Protein AF-A4JPL2-F1 (afdb_monomer)

Sequence (201 aa):
MQGRSGMLHLIIDSAEIFPFIKLKTFLVTDYAGFFIAGAACFLIRAHGLSRSRVVLLCASWALSLYHEFQLLPSFSEHFRLDLSPVVIGIVMTSFFVVLLGLALRRTPILHGSRWAWFGAVSYPLYLIHQNVGYMLFNLTDATANSDVLFWSVIAAAIAFALMVHVAVEKPLARPLRSGIVLGLDALHNWALTAQRSRMRQ

Mean predicted aligned error: 13.04 Å

Structure (mmCIF, N/CA/C/O backbone):
data_AF-A4JPL2-F1
#
_entry.id   AF-A4JPL2-F1
#
loop_
_atom_site.group_PDB
_atom_site.id
_atom_site.type_symbol
_atom_site.label_atom_id
_atom_site.label_alt_id
_atom_site.label_comp_id
_atom_site.label_asym_id
_atom_site.label_entity_id
_atom_site.label_seq_id
_atom_site.pdbx_PDB_ins_code
_atom_site.Cartn_x
_atom_site.Cartn_y
_atom_site.Cartn_z
_atom_site.occupancy
_atom_site.B_iso_or_equiv
_atom_site.auth_seq_id
_atom_site.auth_comp_id
_atom_site.auth_asym_id
_atom_site.auth_atom_id
_atom_site.pdbx_PDB_model_num
ATOM 1 N N . MET A 1 1 ? 52.139 -13.531 18.059 1.00 49.34 1 MET A N 1
ATOM 2 C CA . MET A 1 1 ? 50.774 -13.793 18.575 1.00 49.34 1 MET A CA 1
ATOM 3 C C . MET A 1 1 ? 49.719 -12.842 17.971 1.00 49.34 1 MET A C 1
ATOM 5 O O . MET A 1 1 ? 48.749 -12.517 18.635 1.00 49.34 1 MET A O 1
ATOM 9 N N . GLN A 1 2 ? 49.849 -12.448 16.692 1.00 48.59 2 GLN A N 1
ATOM 10 C CA . GLN A 1 2 ? 48.966 -11.461 16.034 1.00 48.59 2 GLN A CA 1
ATOM 11 C C . GLN A 1 2 ? 47.776 -12.097 15.271 1.00 48.59 2 GLN A C 1
ATOM 13 O O . GLN A 1 2 ? 46.822 -11.409 14.933 1.00 48.59 2 GLN A O 1
ATOM 18 N N . GLY A 1 3 ? 47.811 -13.410 14.994 1.00 50.19 3 GLY A N 1
ATOM 19 C CA . GLY A 1 3 ? 46.825 -14.086 14.128 1.00 50.19 3 GLY A CA 1
ATOM 20 C C . GLY A 1 3 ? 45.555 -14.608 14.818 1.00 50.19 3 GLY A C 1
ATOM 21 O O . GLY A 1 3 ? 44.537 -14.784 14.159 1.00 50.19 3 GLY A O 1
ATOM 22 N N . ARG A 1 4 ? 45.566 -14.826 16.144 1.00 51.56 4 ARG A N 1
ATOM 23 C CA . ARG A 1 4 ? 44.382 -15.318 16.890 1.00 51.56 4 ARG A CA 1
ATOM 24 C C . ARG A 1 4 ? 43.346 -14.226 17.171 1.00 51.56 4 ARG A C 1
ATOM 26 O O . ARG A 1 4 ? 42.171 -14.549 17.279 1.00 51.56 4 ARG A O 1
ATOM 33 N N . SER A 1 5 ? 43.763 -12.959 17.242 1.00 54.78 5 SER A N 1
ATOM 34 C CA . SER A 1 5 ? 42.848 -11.831 17.477 1.00 54.78 5 SER A CA 1
ATOM 35 C C . SER A 1 5 ? 41.964 -11.568 16.253 1.00 54.78 5 SER A C 1
ATOM 37 O O . SER A 1 5 ? 40.755 -11.438 16.394 1.00 54.78 5 SER A O 1
ATOM 39 N N . GLY A 1 6 ? 42.531 -11.593 15.039 1.00 55.88 6 GLY A N 1
ATOM 40 C CA . GLY A 1 6 ? 41.772 -11.356 13.801 1.00 55.88 6 GLY A CA 1
ATOM 41 C C . GLY A 1 6 ? 40.717 -12.428 13.498 1.00 55.88 6 GLY A C 1
ATOM 42 O O . GLY A 1 6 ? 39.638 -12.108 13.014 1.00 55.88 6 GLY A O 1
ATOM 43 N N . MET A 1 7 ? 40.989 -13.690 13.847 1.00 54.41 7 MET A N 1
ATOM 44 C CA . MET A 1 7 ? 40.045 -14.795 13.639 1.00 54.41 7 MET A CA 1
ATOM 45 C C . MET A 1 7 ? 38.882 -14.773 14.644 1.00 54.41 7 MET A C 1
ATOM 47 O O . MET A 1 7 ? 37.764 -15.130 14.292 1.00 54.41 7 MET A O 1
ATOM 51 N N . LEU A 1 8 ? 39.122 -14.313 15.879 1.00 56.34 8 LEU A N 1
ATOM 52 C CA . LEU A 1 8 ? 38.065 -14.120 16.876 1.00 56.34 8 LEU A CA 1
ATOM 53 C C . LEU A 1 8 ? 37.160 -12.933 16.520 1.00 56.34 8 LEU A C 1
ATOM 55 O O . LEU A 1 8 ? 35.950 -13.064 16.651 1.00 56.34 8 LEU A O 1
ATOM 59 N N . HIS A 1 9 ? 37.711 -11.832 15.994 1.00 55.94 9 HIS A N 1
ATOM 60 C CA . HIS A 1 9 ? 36.907 -10.720 15.471 1.00 55.94 9 HIS A CA 1
ATOM 61 C C . HIS A 1 9 ? 36.024 -11.148 14.288 1.00 55.94 9 HIS A C 1
ATOM 63 O O . HIS A 1 9 ? 34.832 -10.884 14.313 1.00 55.94 9 HIS A O 1
ATOM 69 N N . LEU A 1 10 ? 36.553 -11.917 13.328 1.00 56.53 10 LEU A N 1
ATOM 70 C CA . LEU A 1 10 ? 35.772 -12.458 12.203 1.00 56.53 10 LEU A CA 1
ATOM 71 C C . LEU A 1 10 ? 34.622 -13.383 12.640 1.00 56.53 10 LEU A C 1
ATOM 73 O O . LEU A 1 10 ? 33.540 -13.346 12.057 1.00 56.53 10 LEU A O 1
ATOM 77 N N . ILE A 1 11 ? 34.843 -14.213 13.666 1.00 57.34 11 ILE A N 1
ATOM 78 C CA . ILE A 1 11 ? 33.814 -15.122 14.192 1.00 57.34 11 ILE A CA 1
ATOM 79 C C . ILE A 1 11 ? 32.751 -14.345 14.979 1.00 57.34 11 ILE A C 1
ATOM 81 O O . ILE A 1 11 ? 31.564 -14.608 14.794 1.00 57.34 11 ILE A O 1
ATOM 85 N N . ILE A 1 12 ? 33.150 -13.373 15.805 1.00 57.88 12 ILE A N 1
ATOM 86 C CA . ILE A 1 12 ? 32.222 -12.519 16.565 1.00 57.88 12 ILE A CA 1
ATOM 87 C C . ILE A 1 12 ? 31.390 -11.653 15.610 1.00 57.88 12 ILE A C 1
ATOM 89 O O . ILE A 1 12 ? 30.168 -11.645 15.726 1.00 57.88 12 ILE A O 1
ATOM 93 N N . ASP A 1 13 ? 32.018 -11.036 14.605 1.00 56.56 13 ASP A N 1
ATOM 94 C CA . ASP A 1 13 ? 31.322 -10.264 13.574 1.00 56.56 13 ASP A CA 1
ATOM 95 C C . ASP A 1 13 ? 30.327 -11.153 12.823 1.00 56.56 13 ASP A C 1
ATOM 97 O O . ASP A 1 13 ? 29.161 -10.799 12.685 1.00 56.56 13 ASP A O 1
ATOM 101 N N . SER A 1 14 ? 30.728 -12.363 12.414 1.00 55.12 14 SER A N 1
ATOM 102 C CA . SER A 1 14 ? 29.804 -13.288 11.750 1.00 55.12 14 SER A CA 1
ATOM 103 C C . SER A 1 14 ? 28.611 -13.664 12.643 1.00 55.12 14 SER A C 1
ATOM 105 O O . SER A 1 14 ? 27.473 -13.645 12.175 1.00 55.12 14 SER A O 1
ATOM 107 N N . ALA A 1 15 ? 28.836 -13.924 13.936 1.00 56.00 15 ALA A N 1
ATOM 108 C CA . ALA A 1 15 ? 27.806 -14.331 14.891 1.00 56.00 15 ALA A CA 1
ATOM 109 C C . ALA A 1 15 ? 26.831 -13.204 15.277 1.00 56.00 15 ALA A C 1
ATOM 111 O O . ALA A 1 15 ? 25.682 -13.507 15.585 1.00 56.00 15 ALA A O 1
ATOM 112 N N . GLU A 1 16 ? 27.252 -11.938 15.225 1.00 55.91 16 GLU A N 1
ATOM 113 C CA . GLU A 1 16 ? 26.414 -10.741 15.433 1.00 55.91 16 GLU A CA 1
ATOM 114 C C . GLU A 1 16 ? 25.638 -10.352 14.157 1.00 55.91 16 GLU A C 1
ATOM 116 O O . GLU A 1 16 ? 24.484 -9.914 14.207 1.00 55.91 16 GLU A O 1
ATOM 121 N N . ILE A 1 17 ? 26.232 -10.588 12.984 1.00 59.09 17 ILE A N 1
ATOM 122 C CA . ILE A 1 17 ? 25.631 -10.307 11.675 1.00 59.09 17 ILE A CA 1
ATOM 123 C C . ILE A 1 17 ? 24.448 -11.254 11.387 1.00 59.09 17 ILE A C 1
ATOM 125 O O . ILE A 1 17 ? 23.412 -10.813 10.882 1.00 59.09 17 ILE A O 1
ATOM 129 N N . PHE A 1 18 ? 24.531 -12.539 11.757 1.00 59.41 18 PHE A N 1
ATOM 130 C CA . PHE A 1 18 ? 23.439 -13.508 11.555 1.00 59.41 18 PHE A CA 1
ATOM 131 C C . PHE A 1 18 ? 22.099 -13.148 12.238 1.00 59.41 18 PHE A C 1
ATOM 133 O O . PHE A 1 18 ? 21.064 -13.210 11.560 1.00 59.41 18 PHE A O 1
ATOM 140 N N . PRO A 1 19 ? 22.041 -12.799 13.540 1.00 62.34 19 PRO A N 1
ATOM 141 C CA . PRO A 1 19 ? 20.800 -12.411 14.202 1.00 62.34 19 PRO A CA 1
ATOM 142 C C . PRO A 1 19 ? 20.291 -11.061 13.699 1.00 62.34 19 PRO A C 1
ATOM 144 O O . PRO A 1 19 ? 19.082 -10.918 13.533 1.00 62.34 19 PRO A O 1
ATOM 147 N N . PHE A 1 20 ? 21.175 -10.108 13.379 1.00 60.66 20 PHE A N 1
ATOM 148 C CA . PHE A 1 20 ? 20.771 -8.820 12.817 1.00 60.66 20 PHE A CA 1
ATOM 149 C C . PHE A 1 20 ? 20.116 -8.977 11.439 1.00 60.66 20 PHE A C 1
ATOM 151 O O . PHE A 1 20 ? 19.043 -8.428 11.210 1.00 60.66 20 PHE A O 1
ATOM 158 N N . ILE A 1 21 ? 20.691 -9.792 10.548 1.00 61.81 21 ILE A N 1
ATOM 159 C CA . ILE A 1 21 ? 20.105 -10.094 9.232 1.00 61.81 21 ILE A CA 1
ATOM 160 C C . ILE A 1 21 ? 18.759 -10.802 9.389 1.00 61.81 21 ILE A C 1
ATOM 162 O O . ILE A 1 21 ? 17.780 -10.395 8.766 1.00 61.81 21 ILE A O 1
ATOM 166 N N . LYS A 1 22 ? 18.667 -11.813 10.265 1.00 61.72 22 LYS A N 1
ATOM 167 C CA . LYS A 1 22 ? 17.394 -12.497 10.534 1.00 61.72 22 LYS A CA 1
ATOM 168 C C . LYS A 1 22 ? 16.340 -11.546 11.089 1.00 61.72 22 LYS A C 1
ATOM 170 O O . LYS A 1 22 ? 15.188 -11.640 10.680 1.00 61.72 22 LYS A O 1
ATOM 175 N N . LEU A 1 23 ? 16.717 -10.626 11.975 1.00 62.56 23 LEU A N 1
ATOM 176 C CA . LEU A 1 23 ? 15.799 -9.642 12.539 1.00 62.56 23 LEU A CA 1
ATOM 177 C C . LEU A 1 23 ? 15.364 -8.616 11.490 1.00 62.56 23 LEU A C 1
ATOM 179 O O . LEU A 1 23 ? 14.185 -8.293 11.425 1.00 62.56 23 LEU A O 1
ATOM 183 N N . LYS A 1 24 ? 16.280 -8.165 10.628 1.00 61.84 24 LYS A N 1
ATOM 184 C CA . LYS A 1 24 ? 16.012 -7.260 9.503 1.00 61.84 24 LYS A CA 1
ATOM 185 C C . LYS A 1 24 ? 15.001 -7.862 8.521 1.00 61.84 24 LYS A C 1
ATOM 187 O O . LYS A 1 24 ? 14.030 -7.207 8.146 1.00 61.84 24 LYS A O 1
ATOM 192 N N . THR A 1 25 ? 15.191 -9.135 8.168 1.00 62.28 25 THR A N 1
ATOM 193 C CA . THR A 1 25 ? 14.264 -9.904 7.327 1.00 62.28 25 THR A CA 1
ATOM 194 C C . THR A 1 25 ? 12.936 -10.163 8.038 1.00 62.28 25 THR A C 1
ATOM 196 O O . THR A 1 25 ? 11.883 -10.036 7.423 1.00 62.28 25 THR A O 1
ATOM 199 N N . PHE A 1 26 ? 12.960 -10.480 9.335 1.00 64.69 26 PHE A N 1
ATOM 200 C CA . PHE A 1 26 ? 11.757 -10.771 10.117 1.00 64.69 26 PHE A CA 1
ATOM 201 C C . PHE A 1 26 ? 10.888 -9.529 10.366 1.00 64.69 26 PHE A C 1
ATOM 203 O O . PHE A 1 26 ? 9.669 -9.599 10.238 1.00 64.69 26 PHE A O 1
ATOM 210 N N . LEU A 1 27 ? 11.500 -8.381 10.674 1.00 65.00 27 LEU A N 1
ATOM 211 C CA . LEU A 1 27 ? 10.813 -7.090 10.814 1.00 65.00 27 LEU A CA 1
ATOM 212 C C . LEU A 1 27 ? 10.541 -6.411 9.466 1.00 65.00 27 LEU A C 1
ATOM 214 O O . LEU A 1 27 ? 9.923 -5.348 9.451 1.00 65.00 27 LEU A O 1
ATOM 218 N N . VAL A 1 28 ? 10.999 -6.997 8.352 1.00 64.25 28 VAL A N 1
ATOM 219 C CA . VAL A 1 28 ? 10.798 -6.471 6.993 1.00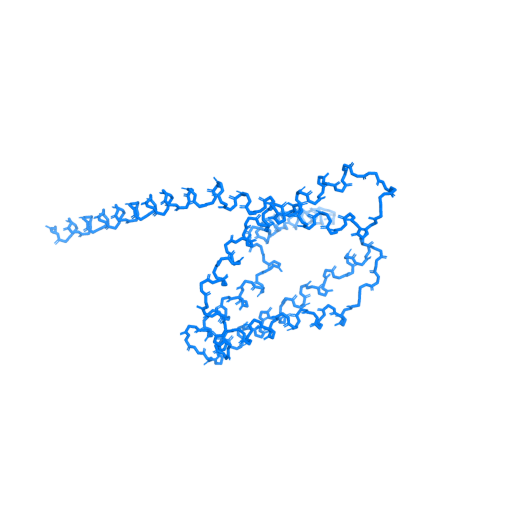 64.25 28 VAL A CA 1
ATOM 220 C C . VAL A 1 28 ? 11.236 -4.997 6.918 1.00 64.25 28 VAL A C 1
ATOM 222 O O . VAL A 1 28 ? 10.584 -4.144 6.313 1.00 64.25 28 VAL A O 1
ATOM 225 N N . THR A 1 29 ? 12.343 -4.659 7.590 1.00 73.19 29 THR A N 1
ATOM 226 C CA . THR A 1 29 ? 12.711 -3.252 7.832 1.00 73.19 29 THR A CA 1
ATOM 227 C C . THR A 1 29 ? 13.052 -2.504 6.551 1.00 73.19 29 THR A C 1
ATOM 229 O O . THR A 1 29 ? 12.880 -1.292 6.499 1.00 73.19 29 THR A O 1
ATOM 232 N N . ASP A 1 30 ? 13.482 -3.221 5.509 1.00 69.19 30 ASP A N 1
ATOM 233 C CA . ASP A 1 30 ? 13.758 -2.646 4.187 1.00 69.19 30 ASP A CA 1
ATOM 234 C C . ASP A 1 30 ? 12.513 -2.007 3.548 1.00 69.19 30 ASP A C 1
ATOM 236 O O . ASP A 1 30 ? 12.638 -1.089 2.745 1.00 69.19 30 ASP A O 1
ATOM 240 N N . TYR A 1 31 ? 11.310 -2.413 3.972 1.00 78.44 31 TYR A N 1
ATOM 241 C CA . TYR A 1 31 ? 10.038 -1.858 3.498 1.00 78.44 31 TYR A CA 1
ATOM 242 C C . TYR A 1 31 ? 9.264 -1.108 4.593 1.00 78.44 31 TYR A C 1
ATOM 244 O O . TYR A 1 31 ? 8.134 -0.662 4.370 1.00 78.44 31 TYR A O 1
ATOM 252 N N . ALA A 1 32 ? 9.861 -0.922 5.776 1.00 85.31 32 ALA A N 1
ATOM 253 C CA . ALA A 1 32 ? 9.209 -0.252 6.900 1.00 85.31 32 ALA A CA 1
ATOM 254 C C . ALA A 1 32 ? 8.824 1.197 6.570 1.00 85.31 32 ALA A C 1
ATOM 256 O O . ALA A 1 32 ? 7.791 1.676 7.039 1.00 85.31 32 ALA A O 1
ATOM 257 N N . GLY A 1 33 ? 9.603 1.879 5.722 1.00 87.19 33 GLY A N 1
ATOM 258 C CA . GLY A 1 33 ? 9.287 3.225 5.242 1.00 87.19 33 GLY A CA 1
ATOM 259 C C . GLY A 1 33 ? 7.909 3.301 4.576 1.00 87.19 33 GLY A C 1
ATOM 260 O O . GLY A 1 33 ? 7.094 4.147 4.938 1.00 87.19 33 GLY A O 1
ATOM 261 N N . PHE A 1 34 ? 7.581 2.354 3.696 1.00 89.81 34 PHE A N 1
ATOM 262 C CA . PHE A 1 34 ? 6.270 2.302 3.044 1.00 89.81 34 PHE A CA 1
ATOM 263 C C . PHE A 1 34 ? 5.133 1.992 4.029 1.00 89.81 34 PHE A C 1
ATOM 265 O O . PHE A 1 34 ? 4.052 2.578 3.936 1.00 89.81 34 PHE A O 1
ATOM 272 N N . PHE A 1 35 ? 5.375 1.127 5.019 1.00 89.44 35 PHE A N 1
ATOM 273 C CA . PHE A 1 35 ? 4.390 0.827 6.061 1.00 89.44 35 PHE A CA 1
ATOM 274 C C . PHE A 1 35 ? 4.086 2.054 6.934 1.00 89.44 35 PHE A C 1
ATOM 276 O O . PHE A 1 35 ? 2.922 2.394 7.165 1.00 89.44 35 PHE A O 1
ATOM 283 N N . ILE A 1 36 ? 5.131 2.762 7.372 1.00 92.31 36 ILE A N 1
ATOM 284 C CA . ILE A 1 36 ? 5.012 3.998 8.153 1.00 92.31 36 ILE A CA 1
ATOM 285 C C . ILE A 1 36 ? 4.287 5.072 7.338 1.00 92.31 36 ILE A C 1
ATOM 287 O O . ILE A 1 36 ? 3.412 5.747 7.879 1.00 92.31 36 ILE A O 1
ATOM 291 N N . ALA A 1 37 ? 4.590 5.201 6.044 1.00 94.12 37 ALA A N 1
ATOM 292 C CA . ALA A 1 37 ? 3.901 6.124 5.149 1.00 94.12 37 ALA A CA 1
ATOM 293 C C . ALA A 1 37 ? 2.394 5.830 5.082 1.00 94.12 37 ALA A C 1
ATOM 295 O O . ALA A 1 37 ? 1.572 6.735 5.245 1.00 94.12 37 ALA A O 1
ATOM 296 N N . GLY A 1 38 ? 2.019 4.555 4.928 1.00 91.56 38 GLY A N 1
ATOM 297 C CA . GLY A 1 38 ? 0.624 4.113 4.949 1.00 91.56 38 GLY A CA 1
ATOM 298 C C . GLY A 1 38 ? -0.082 4.438 6.269 1.00 91.56 38 GLY A C 1
ATOM 299 O O . GLY A 1 38 ? -1.173 5.017 6.266 1.00 91.56 38 GLY A O 1
ATOM 300 N N . ALA A 1 39 ? 0.559 4.145 7.404 1.00 92.88 39 ALA A N 1
ATOM 301 C CA . ALA A 1 39 ? 0.035 4.470 8.730 1.00 92.88 39 ALA A CA 1
ATOM 302 C C . ALA A 1 39 ? -0.105 5.989 8.944 1.00 92.88 39 ALA A C 1
ATOM 304 O O . ALA A 1 39 ? -1.126 6.458 9.454 1.00 92.88 39 ALA A O 1
ATOM 305 N N . ALA A 1 40 ? 0.877 6.779 8.503 1.00 94.44 40 ALA A N 1
ATOM 306 C CA . ALA A 1 40 ? 0.838 8.237 8.564 1.00 94.44 40 ALA A CA 1
ATOM 307 C C . ALA A 1 40 ? -0.321 8.797 7.726 1.00 94.44 40 ALA A C 1
ATOM 309 O O . ALA A 1 40 ? -1.096 9.614 8.226 1.00 94.44 40 ALA A O 1
ATOM 310 N N . CYS A 1 41 ? -0.507 8.311 6.496 1.00 93.06 41 CYS A N 1
ATOM 311 C CA . CYS A 1 41 ? -1.639 8.672 5.643 1.00 93.06 41 CYS A CA 1
ATOM 312 C C . CYS A 1 41 ? -2.987 8.282 6.268 1.00 93.06 41 CYS A C 1
ATOM 314 O O . CYS A 1 41 ? -3.929 9.077 6.236 1.00 93.06 41 CYS A O 1
ATOM 316 N N . PHE A 1 42 ? -3.092 7.111 6.904 1.00 90.94 42 PHE A N 1
ATOM 317 C CA . PHE A 1 42 ? -4.291 6.726 7.652 1.00 90.94 42 PHE A CA 1
ATOM 318 C C . PHE A 1 42 ? -4.584 7.699 8.804 1.00 90.94 42 PHE A C 1
ATOM 320 O O . PHE A 1 42 ? -5.713 8.177 8.931 1.00 90.94 42 PHE A O 1
ATOM 327 N N . LEU A 1 43 ? -3.573 8.059 9.601 1.00 92.19 43 LEU A N 1
ATOM 328 C CA . LEU A 1 43 ? -3.715 9.025 10.696 1.00 92.19 43 LEU A CA 1
ATOM 329 C C . LEU A 1 43 ? -4.087 10.424 10.190 1.00 92.19 43 LEU A C 1
ATOM 331 O O . LEU A 1 43 ? -4.903 11.099 10.819 1.00 92.19 43 LEU A O 1
ATOM 335 N N . ILE A 1 44 ? -3.535 10.851 9.051 1.00 93.00 44 ILE A N 1
ATOM 336 C CA . ILE A 1 44 ? -3.913 12.107 8.388 1.00 93.00 44 ILE A CA 1
ATOM 337 C C . ILE A 1 44 ? -5.382 12.056 7.960 1.00 93.00 44 ILE A C 1
ATOM 339 O O . ILE A 1 44 ? -6.138 12.995 8.206 1.00 93.00 44 ILE A O 1
ATOM 343 N N . ARG A 1 45 ? -5.822 10.933 7.390 1.00 89.00 45 ARG A N 1
ATOM 344 C CA . ARG A 1 45 ? -7.211 10.737 6.968 1.00 89.00 45 ARG A CA 1
ATOM 345 C C . ARG A 1 45 ? -8.194 10.662 8.138 1.00 89.00 45 ARG A C 1
ATOM 347 O O . ARG A 1 45 ? -9.353 11.060 7.982 1.00 89.00 45 ARG A O 1
ATOM 354 N N . ALA A 1 46 ? -7.785 10.100 9.272 1.00 88.81 46 ALA A N 1
ATOM 355 C CA . ALA A 1 46 ? -8.631 9.914 10.450 1.00 88.81 46 ALA A CA 1
ATOM 356 C C . ALA A 1 46 ? -8.731 11.182 11.308 1.00 88.81 46 ALA A C 1
ATOM 358 O O . ALA A 1 46 ? -9.814 11.520 11.778 1.00 88.81 46 ALA A O 1
ATOM 359 N N . HIS A 1 47 ? -7.618 11.895 11.481 1.00 90.69 47 HIS A N 1
ATOM 360 C CA . HIS A 1 47 ? -7.489 12.961 12.474 1.00 90.69 47 HIS A CA 1
ATOM 361 C C . HIS A 1 47 ? -6.971 14.294 11.894 1.00 90.69 47 HIS A C 1
ATOM 363 O O . HIS A 1 47 ? -6.610 15.183 12.665 1.00 90.69 47 HIS A O 1
ATOM 369 N N . GLY A 1 48 ? -6.861 14.434 10.569 1.00 88.06 48 GLY A N 1
ATOM 370 C CA . GLY A 1 48 ? -6.401 15.651 9.885 1.00 88.06 48 GLY A CA 1
ATOM 371 C C . GLY A 1 48 ? -4.876 15.796 9.773 1.00 88.06 48 GLY A C 1
ATOM 372 O O . GLY A 1 48 ? -4.109 14.927 10.192 1.00 88.06 48 GLY A O 1
ATOM 373 N N . LEU A 1 49 ? -4.399 16.909 9.209 1.00 91.75 49 LEU A N 1
ATOM 374 C CA . LEU A 1 49 ? -2.959 17.188 9.168 1.00 91.75 49 LEU A CA 1
ATOM 375 C C . LEU A 1 49 ? -2.456 17.606 10.551 1.00 91.75 49 LEU A C 1
ATOM 377 O O . LEU A 1 49 ? -3.088 18.382 11.258 1.00 91.75 49 LEU A O 1
ATOM 381 N N . SER A 1 50 ? -1.273 17.120 10.901 1.00 93.50 50 SER A N 1
ATOM 382 C CA . SER A 1 50 ? -0.507 17.553 12.067 1.00 93.50 50 SER A CA 1
ATOM 383 C C . SER A 1 50 ? 0.962 17.627 11.669 1.00 93.50 50 SER A C 1
ATOM 385 O O . SER A 1 50 ? 1.417 16.811 10.862 1.00 93.50 50 SER A O 1
ATOM 387 N N . ARG A 1 51 ? 1.720 18.555 12.269 1.00 92.50 51 ARG A N 1
ATOM 388 C CA . ARG A 1 51 ? 3.168 18.683 12.045 1.00 92.50 51 ARG A CA 1
ATOM 389 C C . ARG A 1 51 ? 3.894 17.357 12.277 1.00 92.50 51 ARG A C 1
ATOM 391 O O . ARG A 1 51 ? 4.734 16.988 11.468 1.00 92.50 51 ARG A O 1
ATOM 398 N N . SER A 1 52 ? 3.525 16.605 13.317 1.00 93.56 52 SER A N 1
ATOM 399 C CA . SER A 1 52 ? 4.139 15.301 13.600 1.00 93.56 52 SER A CA 1
ATOM 400 C C . SER A 1 52 ? 3.856 14.262 12.512 1.00 93.56 52 SER A C 1
ATOM 402 O O . SER A 1 52 ? 4.747 13.504 12.148 1.00 93.56 52 SER A O 1
ATOM 404 N N . ARG A 1 53 ? 2.646 14.254 11.940 1.00 92.44 53 ARG A N 1
ATOM 405 C CA . ARG A 1 53 ? 2.250 13.307 10.881 1.00 92.44 53 ARG A CA 1
ATOM 406 C C . ARG A 1 53 ? 2.923 13.618 9.550 1.00 92.44 53 ARG A C 1
ATOM 408 O O . ARG A 1 53 ? 3.313 12.698 8.842 1.00 92.44 53 ARG A O 1
ATOM 415 N N . VAL A 1 54 ? 3.081 14.902 9.229 1.00 93.38 54 VAL A N 1
ATOM 416 C CA . VAL A 1 54 ? 3.813 15.331 8.030 1.00 93.38 54 VAL A CA 1
ATOM 417 C C . VAL A 1 54 ? 5.294 14.999 8.172 1.00 93.38 54 VAL A C 1
ATOM 419 O O . VAL A 1 54 ? 5.862 14.419 7.257 1.00 93.38 54 VAL A O 1
ATOM 422 N N . VAL A 1 55 ? 5.904 15.278 9.331 1.00 95.19 55 VAL A N 1
ATOM 423 C CA . VAL A 1 55 ? 7.299 14.890 9.600 1.00 95.19 55 VAL A CA 1
ATOM 424 C C . VAL A 1 55 ? 7.476 13.378 9.487 1.00 95.19 55 VAL A C 1
ATOM 426 O O . VAL A 1 55 ? 8.417 12.936 8.839 1.00 95.19 55 VAL A O 1
ATOM 429 N N . LEU A 1 56 ? 6.555 12.587 10.046 1.00 94.31 56 LEU A N 1
ATOM 430 C CA . LEU A 1 56 ? 6.586 11.128 9.938 1.00 94.31 56 LEU A CA 1
ATOM 431 C C . LEU A 1 56 ? 6.521 10.664 8.475 1.00 94.31 56 LEU A C 1
ATOM 433 O O . LEU A 1 56 ? 7.317 9.824 8.062 1.00 94.31 56 LEU A O 1
ATOM 437 N N . LEU A 1 57 ? 5.619 11.247 7.681 1.00 94.94 57 LEU A N 1
ATOM 438 C CA . LEU A 1 57 ? 5.489 10.937 6.260 1.00 94.94 57 LEU A CA 1
ATOM 439 C C . LEU A 1 57 ? 6.758 11.319 5.480 1.00 94.94 57 LEU A C 1
ATOM 441 O O . LEU A 1 57 ? 7.290 10.490 4.749 1.00 94.94 57 LEU A O 1
ATOM 445 N N . CYS A 1 58 ? 7.290 12.527 5.678 1.00 94.88 58 CYS A N 1
ATOM 446 C CA . CYS A 1 58 ? 8.518 12.987 5.025 1.00 94.88 58 CYS A CA 1
ATOM 447 C C . CYS A 1 58 ? 9.741 12.146 5.417 1.00 94.88 58 CYS A C 1
ATOM 449 O O . CYS A 1 58 ? 10.542 11.801 4.553 1.00 94.88 58 CYS A O 1
ATOM 451 N N . ALA A 1 59 ? 9.871 11.776 6.693 1.00 94.56 59 ALA A N 1
ATOM 452 C CA . ALA A 1 59 ? 10.941 10.902 7.164 1.00 94.56 59 ALA A CA 1
ATOM 453 C C . ALA A 1 59 ? 10.836 9.509 6.531 1.00 94.56 59 ALA A C 1
ATOM 455 O O . ALA A 1 59 ? 11.832 8.970 6.056 1.00 94.56 59 ALA A O 1
ATOM 456 N N . SER A 1 60 ? 9.623 8.955 6.455 1.00 94.56 60 SER A N 1
ATOM 457 C CA . SER A 1 60 ? 9.387 7.660 5.815 1.00 94.56 60 SER A CA 1
ATOM 458 C C . SER A 1 60 ? 9.660 7.680 4.306 1.00 94.56 60 SER A C 1
ATOM 460 O O . SER A 1 60 ? 10.210 6.718 3.772 1.00 94.56 60 SER A O 1
ATOM 462 N N . TRP A 1 61 ? 9.361 8.792 3.629 1.00 95.19 61 TRP A N 1
ATOM 463 C CA . TRP A 1 61 ? 9.681 9.010 2.219 1.00 95.19 61 TRP A CA 1
ATOM 464 C C . TRP A 1 61 ? 11.192 9.072 1.984 1.00 95.19 61 TRP A C 1
ATOM 466 O O . TRP A 1 61 ? 11.711 8.331 1.152 1.00 95.19 61 TRP A O 1
ATOM 476 N N . ALA A 1 62 ? 11.905 9.894 2.759 1.00 93.94 62 ALA A N 1
ATOM 477 C CA . ALA A 1 62 ? 13.355 10.025 2.653 1.00 93.94 62 ALA A CA 1
ATOM 478 C C . ALA A 1 62 ? 14.065 8.693 2.936 1.00 93.94 62 ALA A C 1
ATOM 480 O O . ALA A 1 62 ? 14.978 8.313 2.206 1.00 93.94 62 ALA A O 1
ATOM 481 N N . LEU A 1 63 ? 13.603 7.958 3.953 1.00 91.69 63 LEU A N 1
ATOM 482 C CA . LEU A 1 63 ? 14.128 6.636 4.277 1.00 91.69 63 LEU A CA 1
ATOM 483 C C . LEU A 1 63 ? 13.888 5.643 3.131 1.00 91.69 63 LEU A C 1
ATOM 485 O O . LEU A 1 63 ? 14.806 4.922 2.755 1.00 91.69 63 LEU A O 1
ATOM 489 N N . SER A 1 64 ? 12.689 5.636 2.543 1.00 91.31 64 SER A N 1
ATOM 490 C CA . SER A 1 64 ? 12.355 4.730 1.433 1.00 91.31 64 SER A CA 1
ATOM 491 C C . SER A 1 64 ? 13.205 5.015 0.190 1.00 91.31 64 SER A C 1
ATOM 493 O O . SER A 1 64 ? 13.737 4.088 -0.409 1.00 91.31 64 SER A O 1
ATOM 495 N N . LEU A 1 65 ? 13.406 6.292 -0.163 1.00 91.00 65 LEU A N 1
ATOM 496 C CA . LEU A 1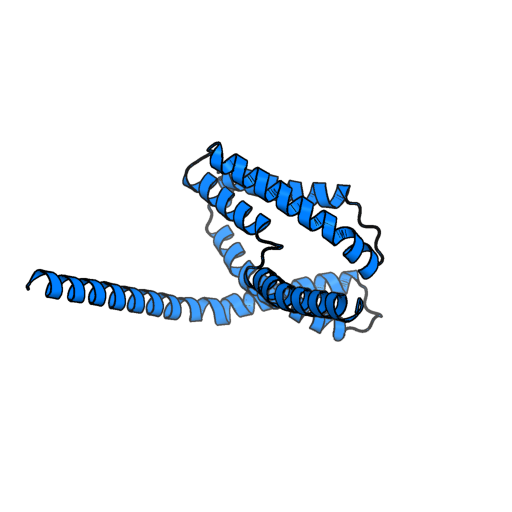 65 ? 14.292 6.680 -1.268 1.00 91.00 65 LEU A CA 1
ATOM 497 C C . LEU A 1 65 ? 15.750 6.301 -1.011 1.00 91.00 65 LEU A C 1
ATOM 499 O O . LEU A 1 65 ? 16.429 5.827 -1.917 1.00 91.00 65 LEU A O 1
ATOM 503 N N . TYR A 1 66 ? 16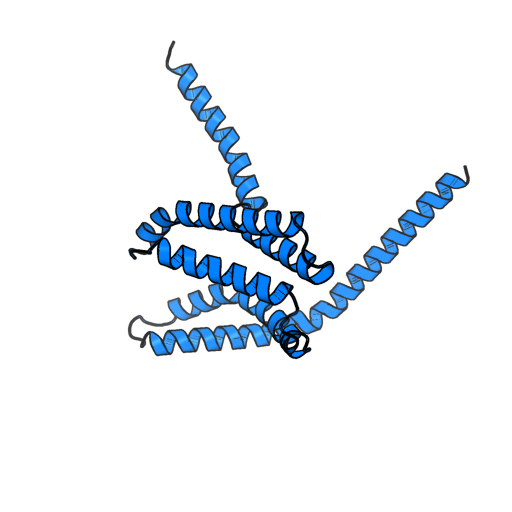.232 6.501 0.218 1.00 90.19 66 TYR A N 1
ATOM 504 C CA . TYR A 1 66 ? 17.590 6.121 0.590 1.00 90.19 66 TYR A CA 1
ATOM 505 C C . TYR A 1 66 ? 17.813 4.614 0.424 1.00 90.19 66 TYR A C 1
ATOM 507 O O . TYR A 1 66 ? 18.809 4.207 -0.171 1.00 90.19 66 TYR A O 1
ATOM 515 N N . HIS A 1 67 ? 16.875 3.791 0.903 1.00 87.50 67 HIS A N 1
ATOM 516 C CA . HIS A 1 67 ? 16.946 2.340 0.735 1.00 87.50 67 HIS A CA 1
ATOM 517 C C . HIS A 1 67 ? 16.934 1.932 -0.745 1.00 87.50 67 HIS A C 1
ATOM 519 O O . HIS A 1 67 ? 17.763 1.123 -1.155 1.00 87.50 67 HIS A O 1
ATOM 525 N N . GLU A 1 68 ? 16.064 2.531 -1.559 1.00 85.75 68 GLU A N 1
ATOM 526 C CA . GLU A 1 68 ? 15.959 2.200 -2.983 1.00 85.75 68 GLU A CA 1
ATOM 527 C C . GLU A 1 68 ? 17.232 2.567 -3.763 1.00 85.75 68 GLU A C 1
ATOM 529 O O . GLU A 1 68 ? 17.738 1.778 -4.560 1.00 85.75 68 GLU A O 1
ATOM 534 N N . PHE A 1 69 ? 17.819 3.737 -3.492 1.00 87.62 69 PHE A N 1
ATOM 535 C CA . PHE A 1 69 ? 19.065 4.157 -4.138 1.00 87.62 69 PHE A CA 1
ATOM 536 C C . PHE A 1 69 ? 20.270 3.301 -3.744 1.00 87.62 69 PHE A C 1
ATOM 538 O O . PHE A 1 69 ? 21.176 3.137 -4.558 1.00 87.62 69 PHE A O 1
ATOM 545 N N . GLN A 1 70 ? 20.276 2.721 -2.542 1.00 85.56 70 GLN A N 1
ATOM 546 C CA . GLN A 1 70 ? 21.312 1.770 -2.129 1.00 85.56 70 GLN A CA 1
ATOM 547 C C . GLN A 1 70 ? 21.179 0.414 -2.834 1.00 85.56 70 GLN A C 1
ATOM 549 O O . GLN A 1 70 ? 22.181 -0.245 -3.102 1.00 85.56 70 GLN A O 1
ATOM 554 N N . LEU A 1 71 ? 19.955 -0.006 -3.163 1.00 80.56 71 LEU A N 1
ATOM 555 C CA . LEU A 1 71 ? 19.700 -1.255 -3.886 1.00 80.56 71 LEU A CA 1
ATOM 556 C C . LEU A 1 71 ? 19.954 -1.119 -5.393 1.00 80.56 71 LEU A C 1
ATOM 558 O O . LEU A 1 71 ? 20.281 -2.101 -6.062 1.00 80.56 71 LEU A O 1
ATOM 562 N N . LEU A 1 72 ? 19.854 0.101 -5.920 1.00 80.69 72 LEU A N 1
ATOM 563 C CA . LEU A 1 72 ? 19.898 0.382 -7.348 1.00 80.69 72 LEU A CA 1
ATOM 564 C C . LEU A 1 72 ? 21.112 -0.197 -8.104 1.00 80.69 72 LEU A C 1
ATOM 566 O O . LEU A 1 72 ? 20.896 -0.779 -9.169 1.00 80.69 72 LEU A O 1
ATOM 570 N N . PRO A 1 73 ? 22.360 -0.119 -7.594 1.00 78.56 73 PRO A N 1
ATOM 571 C CA . PRO A 1 73 ? 23.513 -0.700 -8.283 1.00 78.56 73 PRO A CA 1
ATOM 572 C C . PRO A 1 73 ? 23.396 -2.219 -8.445 1.00 78.56 73 PRO A C 1
ATOM 574 O O . PRO A 1 73 ? 23.703 -2.751 -9.507 1.00 78.56 73 PRO A O 1
ATOM 577 N N . SER A 1 74 ? 22.875 -2.903 -7.419 1.00 75.31 74 SER A N 1
ATOM 578 C CA . SER A 1 74 ? 22.686 -4.360 -7.441 1.00 75.31 74 SER A CA 1
ATOM 579 C C . SER A 1 74 ? 21.600 -4.772 -8.440 1.00 75.31 74 SER A C 1
ATOM 581 O O . SER A 1 74 ? 21.741 -5.773 -9.139 1.00 75.31 74 SER A O 1
ATOM 583 N N . PHE A 1 75 ? 20.522 -3.987 -8.543 1.00 73.38 75 PHE A N 1
ATOM 584 C CA . PHE A 1 75 ? 19.455 -4.221 -9.520 1.00 73.38 75 PHE A CA 1
ATOM 585 C C . PHE A 1 75 ? 19.911 -3.953 -10.958 1.00 73.38 75 PHE A C 1
ATOM 587 O O . PHE A 1 75 ? 19.625 -4.758 -11.843 1.00 73.38 75 PHE A O 1
ATOM 594 N N . SER A 1 76 ? 20.640 -2.860 -11.194 1.00 75.00 76 SER A N 1
ATOM 595 C CA . SER A 1 76 ? 21.174 -2.523 -12.520 1.00 75.00 76 SER A CA 1
ATOM 596 C C . SER A 1 76 ? 22.063 -3.647 -13.069 1.00 75.00 76 SER A C 1
ATOM 598 O O . SER A 1 76 ? 21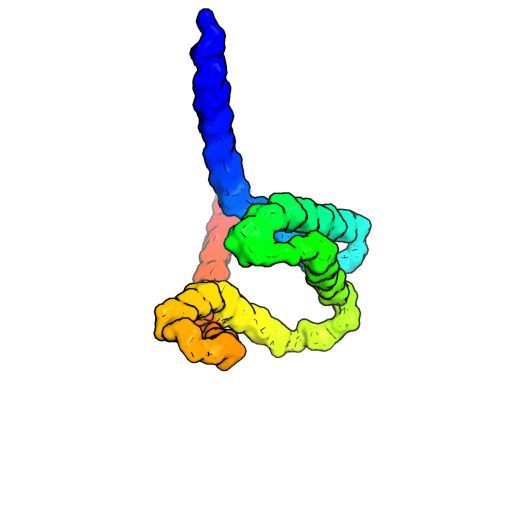.898 -4.084 -14.210 1.00 75.00 76 SER A O 1
ATOM 600 N N . GLU A 1 77 ? 22.931 -4.205 -12.219 1.00 75.44 77 GLU A N 1
ATOM 601 C CA . GLU A 1 77 ? 23.805 -5.323 -12.579 1.00 75.44 77 GLU A CA 1
ATOM 602 C C . GLU A 1 77 ? 23.022 -6.622 -12.837 1.00 75.44 77 GLU A C 1
ATOM 604 O O . GLU A 1 77 ? 23.268 -7.313 -13.828 1.00 75.44 77 GLU A O 1
ATOM 609 N N . HIS A 1 78 ? 22.037 -6.936 -11.988 1.00 74.44 78 HIS A N 1
ATOM 610 C CA . HIS A 1 78 ? 21.248 -8.165 -12.104 1.00 74.44 78 HIS A CA 1
ATOM 611 C C . HIS A 1 78 ? 20.360 -8.191 -13.356 1.00 74.44 78 HIS A C 1
ATOM 613 O O . HIS A 1 78 ? 20.256 -9.219 -14.024 1.00 74.44 78 HIS A O 1
ATOM 619 N N . PHE A 1 79 ? 19.737 -7.058 -13.691 1.00 69.81 79 PHE A N 1
ATOM 620 C CA . PHE A 1 79 ? 18.802 -6.953 -14.812 1.00 69.81 79 PHE A CA 1
ATOM 621 C C . PHE A 1 79 ? 19.448 -6.451 -16.112 1.00 69.81 79 PHE A C 1
ATOM 623 O O . PHE A 1 79 ? 18.782 -6.455 -17.145 1.00 69.81 79 PHE A O 1
ATOM 630 N N . ARG A 1 80 ? 20.734 -6.056 -16.087 1.00 73.19 80 ARG A N 1
ATOM 631 C CA . ARG A 1 80 ? 21.477 -5.479 -17.229 1.00 73.19 80 ARG A CA 1
ATOM 632 C C . ARG A 1 80 ? 20.743 -4.302 -17.885 1.00 73.19 80 ARG A C 1
ATOM 634 O O . ARG A 1 80 ? 20.752 -4.154 -19.106 1.00 73.19 80 ARG A O 1
ATOM 641 N N . LEU A 1 81 ? 20.079 -3.493 -17.065 1.00 74.56 81 LEU A N 1
ATOM 642 C CA . LEU A 1 81 ? 19.307 -2.328 -17.482 1.00 74.56 81 LEU A CA 1
ATOM 643 C C . LEU A 1 81 ? 19.847 -1.103 -16.754 1.00 74.56 81 LEU A C 1
ATOM 645 O O . LEU A 1 81 ? 19.897 -1.098 -15.526 1.00 74.56 81 LEU A O 1
ATOM 649 N N . ASP A 1 82 ? 20.174 -0.051 -17.502 1.00 77.31 82 ASP A N 1
ATOM 650 C CA . ASP A 1 82 ? 20.590 1.232 -16.935 1.00 77.31 82 ASP A CA 1
ATOM 651 C 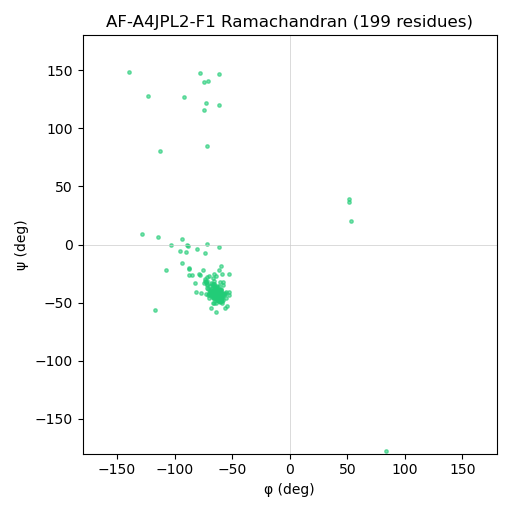C . ASP A 1 82 ? 19.388 1.941 -16.296 1.00 77.31 82 ASP A C 1
ATOM 653 O O . ASP A 1 82 ? 18.689 2.757 -16.904 1.00 77.31 82 ASP A O 1
ATOM 657 N N . LEU A 1 83 ? 19.113 1.593 -15.041 1.00 79.44 83 LEU A N 1
ATOM 658 C CA . LEU A 1 83 ? 18.046 2.200 -14.260 1.00 79.44 83 LEU A CA 1
ATOM 659 C C . LEU A 1 83 ? 18.457 3.607 -13.812 1.00 79.44 83 LEU A C 1
ATOM 661 O O . LEU A 1 83 ? 19.381 3.787 -13.021 1.00 79.44 83 LEU A O 1
ATOM 665 N N . SER A 1 84 ? 17.737 4.625 -14.289 1.00 85.19 84 SER A N 1
ATOM 666 C CA . SER A 1 84 ? 17.981 6.014 -13.892 1.00 85.19 84 SER A CA 1
ATOM 667 C C . SER A 1 84 ? 17.504 6.275 -12.451 1.00 85.19 84 SER A C 1
ATOM 669 O O . SER A 1 84 ? 16.300 6.162 -12.185 1.00 85.19 84 SER A O 1
ATOM 671 N N . PRO A 1 85 ? 18.386 6.727 -11.532 1.00 86.38 85 PRO A N 1
ATOM 672 C CA . PRO A 1 85 ? 17.993 7.092 -10.168 1.00 86.38 85 PRO A CA 1
ATOM 673 C C . PRO A 1 85 ? 16.919 8.187 -10.141 1.00 86.38 85 PRO A C 1
ATOM 675 O O . PRO A 1 85 ? 16.048 8.205 -9.273 1.00 86.38 85 PRO A O 1
ATOM 678 N N . VAL A 1 86 ? 16.950 9.090 -11.127 1.00 89.19 86 VAL A N 1
ATOM 679 C CA . VAL A 1 86 ? 15.995 10.197 -11.252 1.00 89.19 86 VAL A CA 1
ATOM 680 C C . VAL A 1 86 ? 14.592 9.671 -11.537 1.00 89.19 86 VAL A C 1
ATOM 682 O O . VAL A 1 86 ? 13.641 10.086 -10.877 1.00 89.19 86 VAL A O 1
ATOM 685 N N . VAL A 1 87 ? 14.456 8.734 -12.480 1.00 89.50 87 VAL A N 1
ATOM 686 C CA . VAL A 1 87 ? 13.153 8.148 -12.837 1.00 89.50 87 VAL A CA 1
ATOM 687 C C . VAL A 1 87 ? 12.544 7.437 -11.633 1.00 89.50 87 VAL A C 1
ATOM 689 O O . VAL A 1 87 ? 11.377 7.658 -11.316 1.00 89.50 87 VAL A O 1
ATOM 692 N N . ILE A 1 88 ? 13.344 6.653 -10.911 1.00 89.12 88 ILE A N 1
ATOM 693 C CA . ILE A 1 88 ? 12.890 5.933 -9.717 1.00 89.12 88 ILE A CA 1
ATOM 694 C C . ILE A 1 88 ? 12.476 6.904 -8.616 1.00 89.12 88 ILE A C 1
ATOM 696 O O . ILE A 1 88 ? 11.396 6.756 -8.045 1.00 89.12 88 ILE A O 1
ATOM 700 N N . GLY A 1 89 ? 13.274 7.945 -8.369 1.00 92.25 89 GLY A N 1
ATOM 701 C CA . GLY A 1 89 ? 12.936 8.993 -7.410 1.00 92.25 89 GLY A CA 1
ATOM 702 C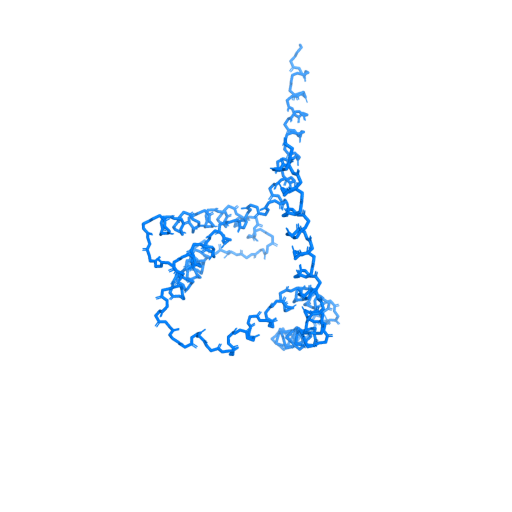 C . GLY A 1 89 ? 11.615 9.692 -7.742 1.00 92.25 89 GLY A C 1
ATOM 703 O O . GLY A 1 89 ? 10.790 9.900 -6.849 1.00 92.25 89 GLY A O 1
ATOM 704 N N . ILE A 1 90 ? 11.374 10.001 -9.021 1.00 93.88 90 ILE A N 1
ATOM 705 C CA . ILE A 1 90 ? 10.118 10.600 -9.496 1.00 93.88 90 ILE A CA 1
ATOM 706 C C . ILE A 1 90 ? 8.947 9.641 -9.281 1.00 93.88 90 ILE A C 1
ATOM 708 O O . ILE A 1 90 ? 7.943 10.038 -8.687 1.00 93.88 90 ILE A O 1
ATOM 712 N N . VAL A 1 91 ? 9.069 8.386 -9.721 1.00 92.31 91 VAL A N 1
ATOM 713 C CA . VAL A 1 91 ? 8.005 7.382 -9.588 1.00 92.31 91 VAL A CA 1
ATOM 714 C C . VAL A 1 91 ? 7.666 7.157 -8.115 1.00 92.31 91 VAL A C 1
ATOM 716 O O . VAL A 1 91 ? 6.503 7.287 -7.731 1.00 92.31 91 VAL A O 1
ATOM 719 N N . MET A 1 92 ? 8.663 6.929 -7.260 1.00 92.69 92 MET A N 1
ATOM 720 C CA . MET A 1 92 ? 8.461 6.733 -5.821 1.00 92.69 92 MET A CA 1
ATOM 721 C C . MET A 1 92 ? 7.819 7.952 -5.159 1.00 92.69 92 MET A C 1
ATOM 723 O O . MET A 1 92 ? 6.849 7.825 -4.412 1.00 92.69 92 MET A O 1
ATOM 727 N N . THR A 1 93 ? 8.295 9.156 -5.473 1.00 94.44 93 THR A N 1
ATOM 728 C CA . THR A 1 93 ? 7.705 10.390 -4.935 1.00 94.44 93 THR A CA 1
ATOM 729 C C . THR A 1 93 ? 6.263 10.571 -5.401 1.00 94.44 93 THR A C 1
ATOM 731 O O . THR A 1 93 ? 5.410 10.961 -4.603 1.00 94.44 93 THR A O 1
ATOM 734 N N . SER A 1 94 ? 5.953 10.227 -6.654 1.00 94.88 94 SER A N 1
ATOM 735 C CA . SER A 1 94 ? 4.590 10.303 -7.183 1.00 94.88 94 SER A CA 1
ATOM 736 C C . SER A 1 94 ? 3.620 9.424 -6.386 1.00 94.88 94 SER A C 1
ATOM 738 O O . SER A 1 94 ? 2.532 9.887 -6.043 1.00 94.88 94 SER A O 1
ATOM 740 N N . PHE A 1 95 ? 4.035 8.218 -5.974 1.00 92.38 95 PHE A N 1
ATOM 741 C CA . PHE A 1 95 ? 3.224 7.350 -5.118 1.00 92.38 95 PHE A CA 1
ATOM 742 C C . PHE A 1 95 ? 2.925 8.000 -3.764 1.00 92.38 95 PHE A C 1
ATOM 744 O O . PHE A 1 95 ? 1.771 8.015 -3.334 1.00 92.38 95 PHE A O 1
ATOM 751 N N . PHE A 1 96 ? 3.926 8.592 -3.107 1.00 93.69 96 PHE A N 1
ATOM 752 C CA . PHE A 1 96 ? 3.728 9.291 -1.831 1.00 93.69 96 PHE A CA 1
ATOM 753 C C . PHE A 1 96 ? 2.788 10.493 -1.967 1.00 93.69 96 PHE A C 1
ATOM 755 O O . PHE A 1 96 ? 1.914 10.694 -1.123 1.00 93.69 96 PHE A O 1
ATOM 762 N N . VAL A 1 97 ? 2.926 11.271 -3.044 1.00 93.19 97 VAL A N 1
ATOM 763 C CA . VAL A 1 97 ? 2.045 12.411 -3.337 1.00 93.19 97 VAL A CA 1
ATOM 764 C C . VAL A 1 97 ? 0.609 11.946 -3.571 1.00 93.19 97 VAL A C 1
ATOM 766 O O . VAL A 1 97 ? -0.319 12.531 -3.009 1.00 93.19 97 VAL A O 1
ATOM 769 N N . VAL A 1 98 ? 0.413 10.871 -4.338 1.00 91.00 98 VAL A N 1
ATOM 770 C CA . VAL A 1 98 ? -0.908 10.272 -4.566 1.00 91.00 98 VAL A CA 1
ATOM 771 C C . VAL A 1 98 ? -1.513 9.790 -3.245 1.00 91.00 98 VAL A C 1
ATOM 773 O O . VAL A 1 98 ? -2.645 10.158 -2.932 1.00 91.00 98 VAL A O 1
ATOM 776 N N . LEU A 1 99 ? -0.766 9.045 -2.424 1.00 90.50 99 LEU A N 1
ATOM 777 C CA . LEU A 1 99 ? -1.227 8.571 -1.112 1.00 90.50 99 LEU A CA 1
ATOM 778 C C . LEU A 1 99 ? -1.585 9.714 -0.159 1.00 90.50 99 LEU A C 1
ATOM 780 O O . LEU A 1 99 ? -2.578 9.626 0.567 1.00 90.50 99 LEU A O 1
ATOM 784 N N . LEU A 1 100 ? -0.817 10.802 -0.166 1.00 91.81 100 LEU A N 1
ATOM 785 C CA . LEU A 1 100 ? -1.145 11.993 0.609 1.00 91.81 100 LEU A CA 1
ATOM 786 C C . LEU A 1 100 ? -2.418 12.664 0.076 1.00 91.81 100 LEU A C 1
ATOM 788 O O . LEU A 1 100 ? -3.315 12.976 0.858 1.00 91.81 100 LEU A O 1
ATOM 792 N N . GLY A 1 101 ? -2.550 12.826 -1.242 1.00 90.19 101 GLY A N 1
ATOM 793 C CA . GLY A 1 101 ? -3.759 13.360 -1.876 1.00 90.19 101 GLY A CA 1
ATOM 794 C C . GLY A 1 101 ? -5.015 12.559 -1.517 1.00 90.19 101 GLY A C 1
ATOM 795 O O . GLY A 1 101 ? -6.049 13.137 -1.174 1.00 90.19 101 GLY A O 1
ATOM 796 N N . LEU A 1 102 ? -4.897 11.228 -1.501 1.00 87.06 102 LEU A N 1
ATOM 797 C CA . LEU A 1 102 ? -5.931 10.292 -1.052 1.00 87.06 102 LEU A CA 1
ATOM 798 C C . LEU A 1 102 ? -6.276 10.475 0.436 1.00 87.06 102 LEU A C 1
ATOM 800 O O . LEU A 1 102 ? -7.451 10.471 0.815 1.00 87.06 102 LEU A O 1
ATOM 804 N N . ALA A 1 103 ? -5.269 10.671 1.290 1.00 88.06 103 ALA A N 1
ATOM 805 C CA . ALA A 1 103 ? -5.456 10.863 2.726 1.00 88.06 103 ALA A CA 1
ATOM 806 C C . ALA A 1 103 ? -6.191 12.169 3.069 1.00 88.06 103 ALA A C 1
ATOM 808 O O . ALA A 1 103 ? -6.959 12.213 4.031 1.00 88.06 103 ALA A O 1
ATOM 809 N N . LEU A 1 104 ? -6.016 13.218 2.262 1.00 88.19 104 LEU A N 1
ATOM 810 C CA . LEU A 1 104 ? -6.598 14.547 2.483 1.00 88.19 104 LEU A CA 1
ATOM 811 C C . LEU A 1 104 ? -8.119 14.630 2.251 1.00 88.19 104 LEU A C 1
ATOM 813 O O . LEU A 1 104 ? -8.695 15.707 2.406 1.00 88.19 104 LEU A O 1
ATOM 817 N N . ARG A 1 105 ? -8.783 13.520 1.889 1.00 73.50 105 ARG A N 1
ATOM 818 C CA . ARG A 1 105 ? -10.238 13.424 1.630 1.00 73.50 105 ARG A CA 1
ATOM 819 C C . ARG A 1 105 ? -10.780 14.434 0.610 1.00 73.50 105 ARG A C 1
ATOM 821 O O . ARG A 1 105 ? -11.980 14.685 0.561 1.00 73.50 105 ARG A O 1
ATOM 828 N N . ARG A 1 106 ? -9.917 15.002 -0.235 1.00 65.88 106 ARG A N 1
ATOM 829 C CA . ARG A 1 106 ? -10.323 15.921 -1.312 1.00 65.88 106 ARG A CA 1
ATOM 830 C C . ARG A 1 106 ? -10.998 15.195 -2.481 1.00 65.88 106 ARG A C 1
ATOM 832 O O . ARG A 1 106 ? -11.525 15.845 -3.374 1.00 65.88 106 ARG A O 1
ATOM 839 N N . THR A 1 107 ? -11.010 13.862 -2.464 1.00 64.81 107 THR A N 1
ATOM 840 C CA . THR A 1 107 ? -11.561 12.991 -3.506 1.00 64.81 107 THR A CA 1
ATOM 841 C C . THR A 1 107 ? -12.798 12.231 -2.994 1.00 64.81 107 THR A C 1
ATOM 843 O O . THR A 1 107 ? -12.710 11.051 -2.642 1.00 64.81 107 THR A O 1
ATOM 846 N N . PRO A 1 108 ? -13.994 12.857 -2.972 1.00 62.38 108 PRO A N 1
ATOM 847 C CA . PRO A 1 108 ? -15.233 12.201 -2.522 1.00 62.38 108 PRO A CA 1
ATOM 848 C C . PRO A 1 108 ? -15.593 10.951 -3.351 1.00 62.38 108 PRO A C 1
ATOM 850 O O . PRO A 1 108 ? -16.317 10.076 -2.882 1.00 62.38 108 PRO A O 1
ATOM 853 N N . ILE A 1 109 ? -15.020 10.824 -4.552 1.00 62.84 109 ILE A N 1
ATOM 854 C CA . ILE A 1 109 ? -15.187 9.711 -5.502 1.00 62.84 109 ILE A CA 1
ATOM 855 C C . ILE A 1 109 ? -14.770 8.352 -4.904 1.00 62.84 109 ILE A C 1
ATOM 857 O O . ILE A 1 109 ? -15.282 7.308 -5.312 1.00 62.84 109 ILE A O 1
ATOM 861 N N . LEU A 1 110 ? -13.874 8.344 -3.913 1.00 62.97 110 LEU A N 1
ATOM 862 C CA . LEU A 1 110 ? -13.252 7.124 -3.381 1.00 62.97 110 LEU A CA 1
ATOM 863 C C . LEU A 1 110 ? -13.968 6.526 -2.164 1.00 62.97 110 LEU A C 1
ATOM 865 O O . LEU A 1 110 ? -13.505 5.554 -1.575 1.00 62.97 110 LEU A O 1
ATOM 869 N N . HIS A 1 111 ? -15.114 7.092 -1.781 1.00 64.06 111 HIS A N 1
ATOM 870 C CA . HIS A 1 111 ? -15.912 6.627 -0.643 1.00 64.06 111 HIS A CA 1
ATOM 871 C C . HIS A 1 111 ? -16.943 5.544 -1.014 1.00 64.06 111 HIS A C 1
ATOM 873 O O . HIS A 1 111 ? -17.677 5.066 -0.152 1.00 64.06 111 HIS A O 1
ATOM 879 N N . GLY A 1 112 ? -17.019 5.149 -2.289 1.00 67.00 112 GLY A N 1
ATOM 880 C CA . GLY A 1 112 ? -17.990 4.167 -2.771 1.00 67.00 112 GLY A CA 1
ATOM 881 C C . GLY A 1 112 ? -17.620 2.714 -2.454 1.00 67.00 112 GLY A C 1
ATOM 882 O O . GLY A 1 112 ? -16.455 2.326 -2.521 1.00 67.00 112 GLY A O 1
ATOM 883 N N . SER A 1 113 ? -18.637 1.873 -2.228 1.00 69.88 113 SER A N 1
ATOM 884 C CA . SER A 1 113 ? -18.505 0.415 -2.021 1.00 69.88 113 SER A CA 1
ATOM 885 C C . SER A 1 113 ? -17.706 -0.302 -3.128 1.00 69.88 113 SER A C 1
ATOM 887 O O . SER A 1 113 ? -17.053 -1.309 -2.866 1.00 69.88 113 SER A O 1
ATOM 889 N N . ARG A 1 114 ? -17.669 0.262 -4.344 1.00 75.50 114 ARG A N 1
ATOM 890 C CA . ARG A 1 114 ? -16.867 -0.242 -5.472 1.00 75.50 114 ARG A CA 1
ATOM 891 C C . ARG A 1 114 ? -15.363 -0.276 -5.168 1.00 75.50 114 ARG A C 1
ATOM 893 O O . ARG A 1 114 ? -14.698 -1.235 -5.536 1.00 75.50 114 ARG A O 1
ATOM 900 N N . TRP A 1 115 ? -14.831 0.716 -4.454 1.00 73.75 115 TRP A N 1
ATOM 901 C CA . TRP A 1 115 ? -13.405 0.771 -4.100 1.00 73.75 115 TRP A CA 1
ATOM 902 C C . TRP A 1 115 ? -13.029 -0.249 -3.029 1.00 73.75 115 TRP A C 1
ATOM 904 O O . TRP A 1 115 ? -11.940 -0.814 -3.072 1.00 73.75 115 TRP A O 1
ATOM 914 N N . ALA A 1 116 ? -13.957 -0.546 -2.115 1.00 73.31 116 ALA A N 1
ATOM 915 C CA . ALA A 1 116 ? -13.782 -1.637 -1.161 1.00 73.31 116 ALA A CA 1
ATOM 916 C C . ALA A 1 116 ? -13.693 -2.995 -1.877 1.00 73.31 116 ALA A C 1
ATOM 918 O O . ALA A 1 116 ? -12.898 -3.842 -1.482 1.00 73.31 116 ALA A O 1
ATOM 919 N N . TRP A 1 117 ? -14.455 -3.181 -2.960 1.00 76.25 117 TRP A N 1
ATOM 920 C CA . TRP A 1 117 ? -14.380 -4.391 -3.778 1.00 76.25 117 TRP A CA 1
ATOM 921 C C . TRP A 1 117 ? -13.045 -4.513 -4.524 1.00 76.25 117 TRP A C 1
ATOM 923 O O . TRP A 1 117 ? -12.430 -5.573 -4.482 1.00 76.25 117 TRP A O 1
ATOM 933 N N . PHE A 1 118 ? -12.541 -3.426 -5.122 1.00 78.94 118 PHE A N 1
ATOM 934 C CA . PHE A 1 118 ? -11.199 -3.423 -5.723 1.00 78.94 118 PHE A CA 1
ATOM 935 C C . PHE A 1 118 ? -10.107 -3.769 -4.703 1.00 78.94 118 PHE A C 1
ATOM 937 O O . PHE A 1 118 ? -9.227 -4.573 -5.003 1.00 78.94 118 PHE A O 1
ATOM 944 N N . GLY A 1 119 ? -10.200 -3.229 -3.483 1.00 76.44 119 GLY A N 1
ATOM 945 C CA . GLY A 1 119 ? -9.311 -3.602 -2.381 1.00 76.44 119 GLY A CA 1
ATOM 946 C C . GLY A 1 119 ? -9.380 -5.098 -2.056 1.00 76.44 119 GLY A C 1
ATOM 947 O O . GLY A 1 119 ? -8.348 -5.754 -1.946 1.00 76.44 119 GLY A O 1
ATOM 948 N N . ALA A 1 120 ? -10.585 -5.660 -1.983 1.00 76.88 120 ALA A N 1
ATOM 949 C CA . ALA A 1 120 ? -10.780 -7.077 -1.689 1.00 76.88 120 ALA A CA 1
ATOM 950 C C . ALA A 1 120 ? -10.209 -8.001 -2.782 1.00 76.88 120 ALA A C 1
ATOM 952 O O . ALA A 1 120 ? -9.593 -9.006 -2.465 1.00 76.88 120 ALA A O 1
ATOM 953 N N . VAL A 1 121 ? -10.330 -7.637 -4.062 1.00 79.12 121 VAL A N 1
ATOM 954 C CA . VAL A 1 121 ? -9.745 -8.414 -5.174 1.00 79.12 121 VAL A CA 1
ATOM 955 C C . VAL A 1 121 ? -8.224 -8.256 -5.249 1.00 79.12 121 VAL A C 1
ATOM 957 O O . VAL A 1 121 ? -7.518 -9.188 -5.637 1.00 79.12 121 VAL A O 1
ATOM 960 N N . SER A 1 122 ? -7.698 -7.091 -4.859 1.00 79.62 122 SER A N 1
ATOM 961 C CA . SER A 1 122 ? -6.255 -6.838 -4.890 1.00 79.62 122 SER A CA 1
ATOM 962 C C . SER A 1 122 ? -5.468 -7.750 -3.943 1.00 79.62 122 SER A C 1
ATOM 964 O O . SER A 1 122 ? -4.317 -8.068 -4.235 1.00 79.62 122 SER A O 1
ATOM 966 N N . TYR A 1 123 ? -6.090 -8.229 -2.858 1.00 80.75 123 TYR A N 1
ATOM 967 C CA . TYR A 1 123 ? -5.433 -9.106 -1.891 1.00 80.75 123 TYR A CA 1
ATOM 968 C C . TYR A 1 123 ? -5.114 -10.504 -2.462 1.00 80.75 123 TYR A C 1
ATOM 970 O O . TYR A 1 123 ? -3.935 -10.867 -2.485 1.00 80.75 123 TYR A O 1
ATOM 978 N N . PRO A 1 124 ? -6.076 -11.276 -3.011 1.00 80.50 124 PRO A N 1
ATOM 979 C CA . PRO A 1 124 ? -5.764 -12.529 -3.698 1.00 80.50 124 PRO A CA 1
ATOM 980 C C . PRO A 1 124 ? -4.831 -12.335 -4.886 1.00 80.50 124 PRO A C 1
ATOM 982 O O . PRO A 1 124 ? -3.927 -13.142 -5.086 1.00 80.50 124 PRO A O 1
ATOM 985 N N . LEU A 1 125 ? -5.015 -11.251 -5.649 1.00 83.19 125 LEU A N 1
ATOM 986 C CA . LEU A 1 125 ? -4.153 -10.956 -6.788 1.00 83.19 125 LEU A CA 1
ATOM 987 C C . LEU A 1 125 ? -2.693 -10.799 -6.347 1.00 83.19 125 LEU A C 1
ATOM 989 O O . LEU A 1 125 ? -1.816 -11.434 -6.926 1.00 83.19 125 LEU A O 1
ATOM 993 N N . TYR A 1 126 ? -2.435 -10.036 -5.283 1.00 82.81 126 TYR A N 1
ATOM 994 C CA . TYR A 1 126 ? -1.095 -9.880 -4.718 1.00 82.81 126 TYR A CA 1
ATOM 995 C C . TYR A 1 126 ? -0.463 -11.227 -4.335 1.00 82.81 126 TYR A C 1
ATOM 997 O O . TYR A 1 126 ? 0.699 -11.463 -4.658 1.00 82.81 126 TYR A O 1
ATOM 1005 N N . LEU A 1 127 ? -1.224 -12.142 -3.729 1.00 80.94 127 LEU A N 1
ATOM 1006 C CA . LEU A 1 127 ? -0.699 -13.442 -3.294 1.00 80.94 127 LEU A CA 1
ATOM 1007 C C . LEU A 1 127 ? -0.311 -14.373 -4.447 1.00 80.94 127 LEU A C 1
ATOM 1009 O O . LEU A 1 127 ? 0.617 -15.168 -4.309 1.00 80.94 127 LEU A O 1
ATOM 1013 N N . ILE A 1 128 ? -1.029 -14.310 -5.568 1.00 80.94 128 ILE A N 1
ATOM 1014 C CA . ILE A 1 128 ? -0.909 -15.319 -6.630 1.00 80.94 128 ILE A CA 1
ATOM 1015 C C . ILE A 1 128 ? -0.189 -14.807 -7.880 1.00 80.94 128 ILE A C 1
ATOM 1017 O O . ILE A 1 128 ? 0.321 -15.632 -8.638 1.00 80.94 128 ILE A O 1
ATOM 1021 N N . HIS A 1 129 ? -0.132 -13.484 -8.108 1.00 82.12 129 HIS A N 1
ATOM 1022 C CA . HIS A 1 129 ? 0.324 -12.913 -9.384 1.00 82.12 129 HIS A CA 1
ATOM 1023 C C . HIS A 1 129 ? 1.720 -13.398 -9.788 1.00 82.12 129 HIS A C 1
ATOM 1025 O O . HIS A 1 129 ? 1.937 -13.740 -10.947 1.00 82.12 129 HIS A O 1
ATOM 1031 N N . GLN A 1 130 ? 2.645 -13.487 -8.831 1.00 80.06 130 GLN A N 1
ATOM 1032 C CA . GLN A 1 130 ? 4.024 -13.881 -9.094 1.00 80.06 130 GLN A CA 1
ATOM 1033 C C . GLN A 1 130 ? 4.137 -15.366 -9.469 1.00 80.06 130 GLN A C 1
ATOM 1035 O O . GLN A 1 130 ? 4.765 -15.704 -10.469 1.00 80.06 130 GLN A O 1
ATOM 1040 N N . ASN A 1 131 ? 3.476 -16.256 -8.725 1.00 81.06 131 ASN A N 1
ATOM 1041 C CA . ASN A 1 131 ? 3.529 -17.699 -8.984 1.00 81.06 131 ASN A CA 1
ATOM 1042 C C . ASN A 1 131 ? 2.813 -18.077 -10.286 1.00 81.06 131 ASN A C 1
ATOM 1044 O O . ASN A 1 131 ? 3.335 -18.868 -11.069 1.00 81.06 131 ASN A O 1
ATOM 1048 N N . VAL A 1 132 ? 1.636 -17.492 -10.534 1.00 77.31 132 VAL A N 1
ATOM 1049 C CA . VAL A 1 132 ? 0.882 -17.709 -11.778 1.00 77.31 132 VAL A CA 1
ATOM 1050 C C . VAL A 1 132 ? 1.656 -17.154 -12.971 1.00 77.31 132 VAL A C 1
ATOM 1052 O O . VAL A 1 132 ? 1.742 -17.824 -13.998 1.00 77.31 132 VAL A O 1
ATOM 1055 N N . GLY A 1 133 ? 2.269 -15.975 -12.819 1.00 77.88 133 GLY A N 1
ATOM 1056 C CA . GLY A 1 133 ? 3.134 -15.384 -13.834 1.00 77.88 133 GLY A CA 1
ATOM 1057 C C . GLY A 1 133 ? 4.279 -16.317 -14.216 1.00 77.88 133 GLY A C 1
ATOM 1058 O O . GLY A 1 133 ? 4.403 -16.672 -15.385 1.00 77.88 133 GLY A O 1
ATOM 1059 N N . TYR A 1 134 ? 5.064 -16.788 -13.242 1.00 80.94 134 TYR A N 1
ATOM 1060 C CA . TYR A 1 134 ? 6.164 -17.719 -13.512 1.00 80.94 134 TYR A CA 1
ATOM 1061 C C . TYR A 1 134 ? 5.704 -19.032 -14.139 1.00 80.94 134 TYR A C 1
ATOM 1063 O O . TYR A 1 134 ? 6.360 -19.532 -15.048 1.00 80.94 134 TYR A O 1
ATOM 1071 N N . MET A 1 135 ? 4.577 -19.585 -13.687 1.00 79.94 135 MET A N 1
ATOM 1072 C CA . MET A 1 135 ? 4.041 -20.818 -14.257 1.00 79.94 135 MET A CA 1
ATOM 1073 C C . MET A 1 135 ? 3.681 -20.641 -15.734 1.00 79.94 135 MET A C 1
ATOM 1075 O O . MET A 1 135 ? 4.076 -21.468 -16.547 1.00 79.94 135 MET A O 1
ATOM 1079 N N . LEU A 1 136 ? 2.985 -19.557 -16.096 1.00 76.00 136 LEU A N 1
ATOM 1080 C CA . LEU A 1 136 ? 2.642 -19.285 -17.494 1.00 76.00 136 LEU A CA 1
ATOM 1081 C C . LEU A 1 136 ? 3.885 -19.016 -18.345 1.00 76.00 136 LEU A C 1
ATOM 1083 O O . LEU A 1 136 ? 4.008 -19.616 -19.407 1.00 76.00 136 LEU A O 1
ATOM 1087 N N . PHE A 1 137 ? 4.815 -18.178 -17.873 1.00 79.12 137 PHE A N 1
ATOM 1088 C CA . PHE A 1 137 ? 6.042 -17.872 -18.616 1.00 79.12 137 PHE A CA 1
ATOM 1089 C C . PHE A 1 137 ? 6.911 -19.112 -18.855 1.00 79.12 137 PHE A C 1
ATOM 1091 O O . PHE A 1 137 ? 7.493 -19.237 -19.927 1.00 79.12 137 PHE A O 1
ATOM 1098 N N . ASN A 1 138 ? 6.960 -20.048 -17.903 1.00 80.31 138 ASN A N 1
ATOM 1099 C CA . ASN A 1 138 ? 7.701 -21.303 -18.060 1.00 80.31 138 ASN A CA 1
ATOM 1100 C C . ASN A 1 138 ? 7.001 -22.320 -18.975 1.00 80.31 138 ASN A C 1
ATOM 1102 O O . ASN A 1 138 ? 7.654 -23.236 -19.466 1.00 80.31 138 ASN A O 1
ATOM 1106 N N . LEU A 1 139 ? 5.683 -22.203 -19.169 1.00 76.12 139 LEU A N 1
ATOM 1107 C CA . LEU A 1 139 ? 4.903 -23.087 -20.042 1.00 76.12 139 LEU A CA 1
ATOM 1108 C C . LEU A 1 139 ? 4.868 -22.604 -21.496 1.00 76.12 139 LEU A C 1
ATOM 1110 O O . LEU A 1 139 ? 4.564 -23.392 -22.390 1.00 76.12 139 LEU A O 1
ATOM 1114 N N . THR A 1 140 ? 5.141 -21.324 -21.743 1.00 73.75 140 THR A N 1
ATOM 1115 C CA . THR A 1 140 ? 5.155 -20.754 -23.091 1.00 73.75 140 THR A CA 1
ATOM 1116 C C . THR A 1 140 ? 6.539 -20.798 -23.717 1.00 73.75 140 THR A C 1
ATOM 1118 O O . THR A 1 140 ? 7.496 -20.275 -23.152 1.00 73.75 140 THR A O 1
ATOM 1121 N N . ASP A 1 141 ? 6.624 -21.361 -24.922 1.00 65.88 141 ASP A N 1
ATOM 1122 C CA . ASP A 1 141 ? 7.831 -21.307 -25.743 1.00 65.88 141 ASP A CA 1
ATOM 1123 C C . ASP A 1 141 ? 8.210 -19.861 -26.099 1.00 65.88 141 ASP A C 1
ATOM 1125 O O . ASP A 1 141 ? 7.354 -19.004 -26.343 1.00 65.88 141 ASP A O 1
ATOM 1129 N N . ALA A 1 142 ? 9.518 -19.609 -26.210 1.00 64.75 142 ALA A N 1
ATOM 1130 C CA . ALA A 1 142 ? 10.110 -18.298 -26.501 1.00 64.75 142 ALA A CA 1
ATOM 1131 C C . ALA A 1 142 ? 9.702 -17.687 -27.864 1.00 64.75 142 ALA A C 1
ATOM 1133 O O . ALA A 1 142 ? 10.116 -16.579 -28.195 1.00 64.75 142 ALA A O 1
ATOM 1134 N N . THR A 1 143 ? 8.903 -18.394 -28.667 1.00 66.31 143 THR A N 1
ATOM 1135 C CA . THR A 1 143 ? 8.395 -17.945 -29.972 1.00 66.31 143 THR A CA 1
ATOM 1136 C C . THR A 1 143 ? 7.062 -17.197 -29.888 1.00 66.31 143 THR A C 1
ATOM 1138 O O . THR A 1 143 ? 6.577 -16.704 -30.907 1.00 66.31 143 THR A O 1
ATOM 1141 N N . ALA A 1 144 ? 6.431 -17.125 -28.712 1.00 71.69 144 ALA A N 1
ATOM 1142 C CA . ALA A 1 144 ? 5.192 -16.378 -28.525 1.00 71.69 144 ALA A CA 1
ATOM 1143 C C . ALA A 1 144 ? 5.435 -14.858 -28.580 1.00 71.69 144 ALA A C 1
ATOM 1145 O O . ALA A 1 144 ? 6.414 -14.347 -28.038 1.00 71.69 144 ALA A O 1
ATOM 1146 N N . ASN A 1 145 ? 4.515 -14.120 -29.209 1.00 80.12 145 ASN A N 1
ATOM 1147 C CA . ASN A 1 145 ? 4.565 -12.659 -29.224 1.00 80.12 145 ASN A CA 1
ATOM 1148 C C . ASN A 1 145 ? 4.471 -12.123 -27.783 1.00 80.12 145 ASN A C 1
ATOM 1150 O O . ASN A 1 145 ? 3.484 -12.375 -27.086 1.00 80.12 145 ASN A O 1
ATOM 1154 N N . SER A 1 146 ? 5.499 -11.386 -27.355 1.00 79.06 146 SER A N 1
ATOM 1155 C CA . SER A 1 146 ? 5.661 -10.910 -25.979 1.00 79.06 146 SER A CA 1
ATOM 1156 C C . SER A 1 146 ? 4.489 -10.054 -25.495 1.00 79.06 146 SER A C 1
ATOM 1158 O O . SER A 1 146 ? 4.095 -10.177 -24.337 1.00 79.06 146 SER A O 1
ATOM 1160 N N . ASP A 1 147 ? 3.878 -9.258 -26.377 1.00 82.94 147 ASP A N 1
ATOM 1161 C CA . ASP A 1 147 ? 2.749 -8.395 -26.016 1.00 82.94 147 ASP A CA 1
ATOM 1162 C C . ASP A 1 147 ? 1.487 -9.218 -25.732 1.00 82.94 147 ASP A C 1
ATOM 1164 O O . ASP A 1 147 ? 0.774 -8.984 -24.754 1.00 82.94 147 ASP A O 1
ATOM 1168 N N . VAL A 1 148 ? 1.225 -10.230 -26.565 1.00 84.19 148 VAL A N 1
ATOM 1169 C CA . VAL A 1 148 ? 0.080 -11.138 -26.395 1.00 84.19 148 VAL A CA 1
ATOM 1170 C C . VAL A 1 148 ? 0.248 -11.957 -25.120 1.00 84.19 148 VAL A C 1
ATOM 1172 O O . VAL A 1 148 ? -0.699 -12.101 -24.345 1.00 84.19 148 VAL A O 1
ATOM 1175 N N . LEU A 1 149 ? 1.466 -12.444 -24.872 1.00 82.81 149 LEU A N 1
ATOM 1176 C CA . LEU A 1 149 ? 1.791 -13.187 -23.665 1.00 82.81 149 LEU A CA 1
ATOM 1177 C C . LEU A 1 149 ? 1.579 -12.326 -22.415 1.00 82.81 149 LEU A C 1
ATOM 1179 O O . LEU A 1 149 ? 0.863 -12.746 -21.508 1.00 82.81 149 LEU A O 1
ATOM 1183 N N . PHE A 1 150 ? 2.103 -11.099 -22.399 1.00 82.25 150 PHE A N 1
ATOM 1184 C CA . PHE A 1 150 ? 1.952 -10.160 -21.288 1.00 82.25 150 PHE A CA 1
ATOM 1185 C C . PHE A 1 150 ? 0.481 -9.920 -20.920 1.00 82.25 150 PHE A C 1
ATOM 1187 O O . PHE A 1 150 ? 0.084 -10.120 -19.768 1.00 82.25 150 PHE A O 1
ATOM 1194 N N . TRP A 1 151 ? -0.354 -9.563 -21.900 1.00 85.62 151 TRP A N 1
ATOM 1195 C CA . TRP A 1 151 ? -1.776 -9.320 -21.649 1.00 85.62 151 TRP A CA 1
ATOM 1196 C C . TRP A 1 151 ? -2.528 -10.591 -21.240 1.00 85.62 151 TRP A C 1
ATOM 1198 O O . TRP A 1 151 ? -3.410 -10.525 -20.380 1.00 85.62 151 TRP A O 1
ATOM 1208 N N . SER A 1 152 ? -2.160 -11.752 -21.793 1.00 83.00 152 SER A N 1
ATOM 1209 C CA . SER A 1 152 ? -2.763 -13.035 -21.415 1.00 83.00 152 SER A CA 1
ATOM 1210 C C . SER A 1 152 ? -2.458 -13.419 -19.963 1.00 83.00 152 SER A C 1
ATOM 1212 O O . SER A 1 152 ? -3.364 -13.835 -19.240 1.00 83.00 152 SER A O 1
ATOM 1214 N N . VAL A 1 153 ? -1.222 -13.196 -19.502 1.00 84.25 153 VAL A N 1
ATOM 1215 C CA . VAL A 1 153 ? -0.799 -13.468 -18.122 1.00 84.25 153 VAL A CA 1
ATOM 1216 C C . VAL A 1 153 ? -1.543 -12.561 -17.148 1.00 84.25 153 VAL A C 1
ATOM 1218 O O . VAL A 1 153 ? -2.050 -13.041 -16.134 1.00 84.25 153 VAL A O 1
ATOM 1221 N N . ILE A 1 154 ? -1.680 -11.270 -17.468 1.00 84.88 154 ILE A N 1
ATOM 1222 C CA . ILE A 1 154 ? -2.454 -10.327 -16.648 1.00 84.88 154 ILE A CA 1
ATOM 1223 C C . ILE A 1 154 ? -3.912 -10.779 -16.539 1.00 84.88 154 ILE A C 1
ATOM 1225 O O . ILE A 1 154 ? -4.457 -10.849 -15.435 1.00 84.88 154 ILE A O 1
ATOM 1229 N N . ALA A 1 155 ? -4.543 -11.113 -17.667 1.00 85.81 155 ALA A N 1
ATOM 1230 C CA . ALA A 1 155 ? -5.929 -11.563 -17.683 1.00 85.81 155 ALA A CA 1
ATOM 1231 C C . ALA A 1 155 ? -6.119 -12.853 -16.866 1.00 85.81 155 ALA A C 1
ATOM 1233 O O . ALA A 1 155 ? -7.047 -12.936 -16.059 1.00 85.81 155 ALA A O 1
ATOM 1234 N N . ALA A 1 156 ? -5.215 -13.825 -17.016 1.00 84.06 156 ALA A N 1
ATOM 1235 C CA . ALA A 1 156 ? -5.239 -15.080 -16.270 1.00 84.06 156 ALA A CA 1
ATOM 1236 C C . ALA A 1 156 ? -5.047 -14.862 -14.760 1.00 84.06 156 ALA A C 1
ATOM 1238 O O . ALA A 1 156 ? -5.800 -15.418 -13.959 1.00 84.06 156 ALA A O 1
ATOM 1239 N N . ALA A 1 157 ? -4.097 -14.011 -14.362 1.00 84.44 157 ALA A N 1
ATOM 1240 C CA . ALA A 1 157 ? -3.855 -13.682 -12.960 1.00 84.44 157 ALA A CA 1
ATOM 1241 C C . ALA A 1 157 ? -5.076 -13.010 -12.312 1.00 84.44 157 ALA A C 1
ATOM 1243 O O . ALA A 1 157 ? -5.474 -13.392 -11.211 1.00 84.44 157 ALA A O 1
ATOM 1244 N N . ILE A 1 158 ? -5.720 -12.061 -13.004 1.00 84.94 158 ILE A N 1
ATOM 1245 C CA . ILE A 1 158 ? -6.947 -11.408 -12.522 1.00 84.94 158 ILE A CA 1
ATOM 1246 C C . ILE A 1 158 ? -8.097 -12.415 -12.423 1.00 84.94 158 ILE A C 1
ATOM 1248 O O . ILE A 1 158 ? -8.792 -12.447 -11.407 1.00 84.94 158 ILE A O 1
ATOM 1252 N N . ALA A 1 159 ? -8.296 -13.256 -13.441 1.00 85.38 159 ALA A N 1
ATOM 1253 C CA . ALA A 1 159 ? -9.348 -14.271 -13.433 1.00 85.38 159 ALA A CA 1
ATOM 1254 C C . ALA A 1 159 ? -9.172 -15.256 -12.268 1.00 85.38 159 ALA A C 1
ATOM 1256 O O . ALA A 1 159 ? -10.123 -15.535 -11.534 1.00 85.38 159 ALA A O 1
ATOM 1257 N N . PHE A 1 160 ? -7.944 -15.724 -12.044 1.00 83.38 160 PHE A N 1
ATOM 1258 C CA . PHE A 1 160 ? -7.622 -16.611 -10.933 1.00 83.38 160 PHE A CA 1
ATOM 1259 C C . PHE A 1 160 ? -7.810 -15.910 -9.578 1.00 83.38 160 PHE A C 1
ATOM 1261 O O . PHE A 1 160 ? -8.383 -16.493 -8.659 1.00 83.38 160 PHE A O 1
ATOM 1268 N N . ALA A 1 161 ? -7.440 -14.630 -9.464 1.00 84.31 161 ALA A N 1
ATOM 1269 C CA . ALA A 1 161 ? -7.642 -13.842 -8.248 1.00 84.31 161 ALA A CA 1
ATOM 1270 C C . ALA A 1 161 ? -9.120 -13.676 -7.909 1.00 84.31 161 ALA A C 1
ATOM 1272 O O . ALA A 1 161 ? -9.512 -13.840 -6.755 1.00 84.31 161 ALA A O 1
ATOM 1273 N N . LEU A 1 162 ? -9.956 -13.411 -8.914 1.00 84.62 162 LEU A N 1
ATOM 1274 C CA . LEU A 1 162 ? -11.405 -13.337 -8.748 1.00 84.62 162 LEU A CA 1
ATOM 1275 C C . LEU A 1 162 ? -11.991 -14.685 -8.323 1.00 84.62 162 LEU A C 1
ATOM 1277 O O . LEU A 1 162 ? -12.853 -14.724 -7.443 1.00 84.62 162 LEU A O 1
ATOM 1281 N N . MET A 1 163 ? -11.502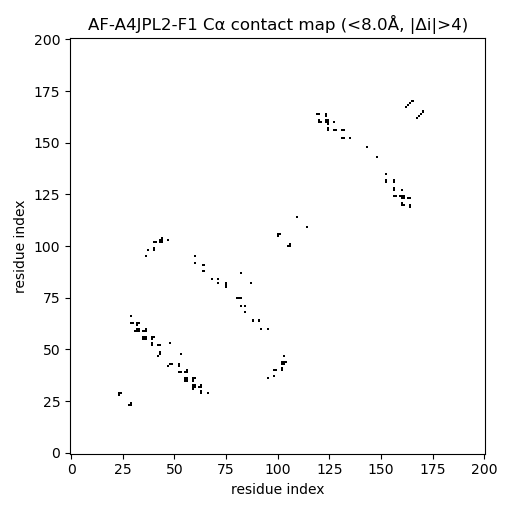 -15.786 -8.896 1.00 84.62 163 MET A N 1
ATOM 1282 C CA . MET A 1 163 ? -11.924 -17.128 -8.507 1.00 84.62 163 MET A CA 1
ATOM 1283 C C . MET A 1 163 ? -11.576 -17.414 -7.043 1.00 84.62 163 MET A C 1
ATOM 1285 O O . MET A 1 163 ? -12.449 -17.829 -6.286 1.00 84.62 163 MET A O 1
ATOM 1289 N N . VAL A 1 164 ? -10.345 -17.124 -6.612 1.00 83.12 164 VAL A N 1
ATOM 1290 C CA . VAL A 1 164 ? -9.915 -17.284 -5.212 1.00 83.12 164 VAL A CA 1
ATOM 1291 C C . VAL A 1 164 ? -10.719 -16.375 -4.278 1.00 83.12 164 VAL A C 1
ATOM 1293 O O . VAL A 1 164 ? -11.189 -16.830 -3.232 1.00 83.12 164 VAL A O 1
ATOM 1296 N N . HIS A 1 165 ? -10.943 -15.116 -4.664 1.00 81.81 165 HIS A N 1
ATOM 1297 C CA . HIS A 1 165 ? -11.727 -14.162 -3.881 1.00 81.81 165 HIS A CA 1
ATOM 1298 C C . HIS A 1 165 ? -13.151 -14.681 -3.618 1.00 81.81 165 HIS A C 1
ATOM 1300 O O . HIS A 1 165 ? -13.644 -14.665 -2.489 1.00 81.81 165 HIS A O 1
ATOM 1306 N N . VAL A 1 166 ? -13.826 -15.174 -4.661 1.00 81.38 166 VAL A N 1
ATOM 1307 C CA . VAL A 1 166 ? -15.214 -15.641 -4.558 1.00 81.38 166 VAL A CA 1
ATOM 1308 C C . VAL A 1 166 ? -15.307 -17.021 -3.902 1.00 81.38 166 VAL A C 1
ATOM 1310 O O . VAL A 1 166 ? -16.200 -17.224 -3.079 1.00 81.38 166 VAL A O 1
ATOM 1313 N N . ALA A 1 167 ? -14.409 -17.952 -4.2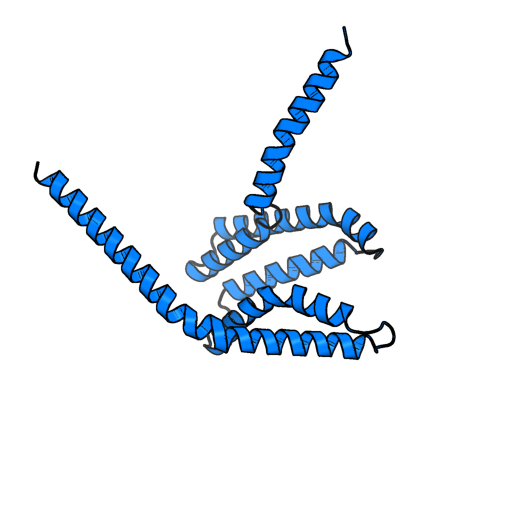39 1.00 80.00 167 ALA A N 1
ATOM 1314 C CA . ALA A 1 167 ? -14.489 -19.354 -3.825 1.00 80.00 167 ALA A CA 1
ATOM 1315 C C . ALA A 1 167 ? -13.835 -19.655 -2.470 1.00 80.00 167 ALA A C 1
ATOM 1317 O O . ALA A 1 167 ? -14.243 -20.606 -1.810 1.00 80.00 167 ALA A O 1
ATOM 1318 N N . VAL A 1 168 ? -12.840 -18.872 -2.042 1.00 78.44 168 VAL A N 1
ATOM 1319 C CA . VAL A 1 168 ? -12.092 -19.120 -0.798 1.00 78.44 168 VAL A CA 1
ATOM 1320 C C . VAL A 1 168 ? -12.282 -17.975 0.181 1.00 78.44 168 VAL A C 1
ATOM 1322 O O . VAL A 1 168 ? -12.763 -18.184 1.292 1.00 78.44 168 VAL A O 1
ATOM 1325 N N . GLU A 1 169 ? -11.962 -16.748 -0.223 1.00 76.88 169 GLU A N 1
ATOM 1326 C CA . GLU A 1 169 ? -11.928 -15.619 0.709 1.00 76.88 169 GLU A CA 1
ATOM 1327 C C . GLU A 1 169 ? -13.325 -15.281 1.250 1.00 76.88 169 GLU A C 1
ATOM 1329 O O . GLU A 1 169 ? -13.529 -15.222 2.463 1.00 76.88 169 GLU A O 1
ATOM 1334 N N . LYS A 1 170 ? -14.324 -15.135 0.373 1.00 74.00 170 LYS A N 1
ATOM 1335 C CA . LYS A 1 170 ? -15.709 -14.834 0.770 1.00 74.00 170 LYS A CA 1
ATOM 1336 C C . LYS A 1 170 ? -16.337 -15.874 1.717 1.00 74.00 170 LYS A C 1
ATOM 1338 O O . LYS A 1 170 ? -16.936 -15.454 2.714 1.00 74.00 170 LYS A O 1
ATOM 1343 N N . PRO A 1 171 ? -16.260 -17.194 1.446 1.00 74.19 171 PRO A N 1
ATOM 1344 C CA . PRO A 1 171 ? -16.837 -18.195 2.339 1.00 74.19 171 PRO A CA 1
ATOM 1345 C C . PRO A 1 171 ? -16.045 -18.369 3.635 1.00 74.19 171 PRO A C 1
ATOM 1347 O O . PRO A 1 171 ? -16.665 -18.614 4.667 1.00 74.19 171 PRO A O 1
ATOM 1350 N N . LEU A 1 172 ? -14.719 -18.198 3.621 1.00 74.88 172 LEU A N 1
ATOM 1351 C CA . LEU A 1 172 ? -13.870 -18.418 4.797 1.00 74.88 172 LEU A CA 1
ATOM 1352 C C . LEU A 1 172 ? -13.790 -17.193 5.727 1.00 74.88 172 LEU A C 1
ATOM 1354 O O . LEU A 1 172 ? -13.635 -17.341 6.940 1.00 74.88 172 LEU A O 1
ATOM 1358 N N . ALA A 1 173 ? -13.985 -15.979 5.199 1.00 71.81 173 ALA A N 1
ATOM 1359 C CA . ALA A 1 173 ? -13.971 -14.747 5.990 1.00 71.81 173 ALA A CA 1
ATOM 1360 C C . ALA A 1 173 ? -15.088 -14.694 7.048 1.00 71.81 173 ALA A C 1
ATOM 1362 O O . ALA A 1 173 ? -14.885 -14.173 8.147 1.00 71.81 173 ALA A O 1
ATOM 1363 N N . ARG A 1 174 ? -16.271 -15.245 6.742 1.00 71.12 174 ARG A N 1
ATOM 1364 C CA . ARG A 1 174 ? -17.417 -15.280 7.669 1.00 71.12 174 ARG A CA 1
ATOM 1365 C C . ARG A 1 174 ? -17.154 -16.121 8.931 1.00 71.12 174 ARG A C 1
ATOM 1367 O O . ARG A 1 174 ? -17.251 -15.550 10.018 1.00 71.12 174 ARG A O 1
ATOM 1374 N N . PRO A 1 175 ? -16.814 -17.422 8.843 1.00 75.94 175 PRO A N 1
ATOM 1375 C CA . PRO A 1 175 ? -16.563 -18.246 10.023 1.00 75.94 175 PRO A CA 1
ATOM 1376 C C . PRO A 1 175 ? -15.335 -17.775 10.806 1.00 75.94 175 PRO A C 1
ATOM 1378 O O . PRO A 1 175 ? -15.373 -17.775 12.034 1.00 75.94 175 PRO A O 1
ATOM 1381 N N . LEU A 1 176 ? -14.285 -17.300 10.125 1.00 77.62 176 LEU A N 1
ATOM 1382 C CA . LEU A 1 176 ? -13.082 -16.805 10.792 1.00 77.62 176 LEU A CA 1
ATOM 1383 C C . LEU A 1 176 ? -13.372 -15.560 11.640 1.00 77.62 176 LEU A C 1
ATOM 1385 O O . LEU A 1 176 ? -12.974 -15.495 12.802 1.00 77.62 176 LEU A O 1
ATOM 1389 N N . ARG A 1 177 ? -14.123 -14.592 11.097 1.00 73.81 177 ARG A N 1
ATOM 1390 C CA . ARG A 1 177 ? -14.528 -13.397 11.848 1.00 73.81 177 ARG A CA 1
ATOM 1391 C C . ARG A 1 177 ? -15.373 -13.764 13.065 1.00 73.81 177 ARG A C 1
ATOM 1393 O O . ARG A 1 177 ? -15.148 -13.216 14.140 1.00 73.81 177 ARG A O 1
ATOM 1400 N N . SER A 1 178 ? -16.321 -14.686 12.908 1.00 77.06 178 SER A N 1
ATOM 1401 C CA . SER A 1 178 ? -17.149 -15.149 14.023 1.00 77.06 178 SER A CA 1
ATOM 1402 C C . SER A 1 178 ? -16.326 -15.868 15.093 1.00 77.06 178 SER A C 1
ATOM 1404 O O . SER A 1 178 ? -16.524 -15.603 16.274 1.00 77.06 178 SER A O 1
ATOM 1406 N N . GLY A 1 179 ? -15.367 -16.711 14.702 1.00 82.69 179 GLY A N 1
ATOM 1407 C CA . GLY A 1 179 ? -14.479 -17.406 15.635 1.00 82.69 179 GLY A CA 1
ATOM 1408 C C . GLY A 1 179 ? -13.578 -16.457 16.429 1.00 82.69 179 GLY A C 1
ATOM 1409 O O . GLY A 1 179 ? -13.438 -16.617 17.638 1.00 82.69 179 GLY A O 1
ATOM 1410 N N . ILE A 1 180 ? -13.023 -15.429 15.777 1.00 85.31 180 ILE A N 1
ATOM 1411 C CA . ILE A 1 180 ? -12.179 -14.423 16.442 1.00 85.31 180 ILE A CA 1
ATOM 1412 C C . ILE A 1 180 ? -12.992 -13.592 17.441 1.00 85.31 180 ILE A C 1
ATOM 1414 O O . ILE A 1 180 ? -12.527 -13.366 18.555 1.00 85.31 180 ILE A O 1
ATOM 1418 N N . VAL A 1 181 ? -14.206 -13.163 17.075 1.00 86.38 181 VAL A N 1
ATOM 1419 C CA . VAL A 1 181 ? -15.083 -12.398 17.981 1.00 86.38 181 VAL A CA 1
ATOM 1420 C C . VAL A 1 181 ? -15.485 -13.245 19.188 1.00 86.38 181 VAL A C 1
ATOM 1422 O O . VAL A 1 181 ? -15.336 -12.793 20.316 1.00 86.38 181 VAL A O 1
ATOM 1425 N N . LEU A 1 182 ? -15.880 -14.503 18.970 1.00 84.81 182 LEU A N 1
ATOM 1426 C CA . LEU A 1 182 ? -16.205 -15.433 20.056 1.00 84.81 182 LEU A CA 1
ATOM 1427 C C . LEU A 1 182 ? -15.012 -15.686 20.989 1.00 84.81 182 LEU A C 1
ATOM 1429 O O . LEU A 1 182 ? -15.179 -15.718 22.206 1.00 84.81 182 LEU A O 1
ATOM 1433 N N . GLY A 1 183 ? -13.806 -15.842 20.437 1.00 84.19 183 GLY A N 1
ATOM 1434 C CA . GLY A 1 183 ? -12.586 -16.012 21.227 1.00 84.19 183 GLY A CA 1
ATOM 1435 C C . GLY A 1 183 ? -12.229 -14.769 22.046 1.00 84.19 183 GLY A C 1
ATOM 1436 O O . GLY A 1 183 ? -11.863 -14.886 23.215 1.00 84.19 183 GLY A O 1
ATOM 1437 N N . LEU A 1 184 ? -12.380 -13.576 21.463 1.00 87.38 184 LEU A N 1
ATOM 1438 C CA . LEU A 1 184 ? -12.172 -12.304 22.158 1.00 87.38 184 LEU A CA 1
ATOM 1439 C C . LEU A 1 184 ? -13.191 -12.095 23.281 1.00 87.38 184 LEU A C 1
ATOM 1441 O O . LEU A 1 184 ? -12.797 -11.719 24.383 1.00 87.38 184 LEU A O 1
ATOM 1445 N N . ASP A 1 185 ? -14.465 -12.395 23.036 1.00 87.12 185 ASP A N 1
ATOM 1446 C CA . ASP A 1 185 ? -15.520 -12.288 24.045 1.00 87.12 185 ASP A CA 1
ATOM 1447 C C . ASP A 1 185 ? -15.288 -13.277 25.196 1.00 87.12 185 ASP A C 1
ATOM 1449 O O . ASP A 1 185 ? -15.442 -12.925 26.368 1.00 87.12 185 ASP A O 1
ATOM 1453 N N . ALA A 1 186 ? -14.842 -14.500 24.895 1.00 85.38 186 ALA A N 1
ATOM 1454 C CA . ALA A 1 186 ? -14.481 -15.489 25.908 1.00 85.38 186 ALA A CA 1
ATOM 1455 C C . ALA A 1 186 ? -13.302 -15.022 26.779 1.00 85.38 186 ALA A C 1
ATOM 1457 O O . ALA A 1 186 ? -13.369 -15.110 28.007 1.00 85.38 186 ALA A O 1
ATOM 1458 N N . LEU A 1 187 ? -12.249 -14.475 26.163 1.00 87.12 187 LEU A N 1
ATOM 1459 C CA . LEU A 1 187 ? -11.091 -13.930 26.877 1.00 87.12 187 LEU A CA 1
ATOM 1460 C C . LEU A 1 187 ? -11.455 -12.700 27.717 1.00 87.12 187 LEU A C 1
ATOM 1462 O O . LEU A 1 187 ? -11.003 -12.579 28.856 1.00 87.12 187 LEU A O 1
ATOM 1466 N N . HIS A 1 188 ? -12.293 -11.808 27.186 1.00 87.94 188 HIS A N 1
ATOM 1467 C CA . HIS A 1 188 ? -12.759 -10.620 27.897 1.00 87.94 188 HIS A CA 1
ATOM 1468 C C . HIS A 1 188 ? -13.583 -10.997 29.133 1.00 87.94 188 HIS A C 1
ATOM 1470 O O . HIS A 1 188 ? -13.318 -10.515 30.236 1.00 87.94 188 HIS A O 1
ATOM 1476 N N . ASN A 1 189 ? -14.531 -11.922 28.975 1.00 85.75 189 ASN A N 1
ATOM 1477 C CA . ASN A 1 189 ? -15.357 -12.411 30.074 1.00 85.75 189 ASN A CA 1
ATOM 1478 C C . ASN A 1 189 ? -14.522 -13.144 31.134 1.00 85.75 189 ASN A C 1
ATOM 1480 O O . ASN A 1 189 ? -14.713 -12.920 32.331 1.00 85.75 189 ASN A O 1
ATOM 1484 N N . TRP A 1 190 ? -13.547 -13.957 30.716 1.00 85.50 190 TRP A N 1
ATOM 1485 C CA . TRP A 1 190 ? -12.611 -14.609 31.631 1.00 85.50 190 TRP A CA 1
ATOM 1486 C C . TRP A 1 190 ? -11.805 -13.585 32.446 1.00 85.50 190 TRP A C 1
ATOM 1488 O O . TRP A 1 190 ? -11.783 -13.660 33.677 1.00 85.50 190 TRP A O 1
ATOM 1498 N N . ALA A 1 191 ? -11.238 -12.565 31.794 1.00 84.25 191 ALA A N 1
ATOM 1499 C CA . ALA A 1 191 ? -10.482 -11.506 32.464 1.00 84.25 191 ALA A CA 1
ATOM 1500 C C . ALA A 1 191 ? -11.334 -10.734 33.491 1.00 84.25 191 ALA A C 1
ATOM 1502 O O . ALA A 1 191 ? -10.883 -10.482 34.612 1.00 84.25 191 ALA A O 1
ATOM 1503 N N . LEU A 1 192 ? -12.592 -10.423 33.159 1.00 83.62 192 LEU A N 1
ATOM 1504 C CA . LEU A 1 192 ? -13.521 -9.760 34.079 1.00 83.62 192 LEU A CA 1
ATOM 1505 C C . LEU A 1 192 ? -13.871 -10.635 35.290 1.00 83.62 192 LEU A C 1
ATOM 1507 O O . LEU A 1 192 ? -13.914 -10.136 36.417 1.00 83.62 192 LEU A O 1
ATOM 1511 N N . THR A 1 193 ? -14.091 -11.939 35.094 1.00 81.56 193 THR A N 1
ATOM 1512 C CA . THR A 1 193 ? -14.367 -12.864 36.209 1.00 81.56 193 THR A CA 1
ATOM 1513 C C . THR A 1 193 ? -13.166 -13.044 37.140 1.00 81.56 193 THR A C 1
ATOM 1515 O O . THR A 1 193 ? -13.342 -13.016 38.359 1.00 81.56 193 THR A O 1
ATOM 1518 N N . ALA A 1 194 ? -11.949 -13.126 36.594 1.00 77.50 194 ALA A N 1
ATOM 1519 C CA . ALA A 1 194 ? -10.708 -13.212 37.365 1.00 77.50 194 ALA A CA 1
ATOM 1520 C C . ALA A 1 194 ? -10.415 -11.931 38.170 1.00 77.50 194 ALA A C 1
ATOM 1522 O O . ALA A 1 194 ? -9.904 -11.992 39.287 1.00 77.50 194 ALA A O 1
ATOM 1523 N N . GLN A 1 195 ? -10.773 -10.757 37.644 1.00 78.25 195 GLN A N 1
ATOM 1524 C CA . GLN A 1 195 ? -10.637 -9.493 38.373 1.00 78.25 195 GLN A CA 1
ATOM 1525 C C . GLN A 1 195 ? -11.671 -9.369 39.507 1.00 78.25 195 GLN A C 1
ATOM 1527 O O . GLN A 1 195 ? -11.374 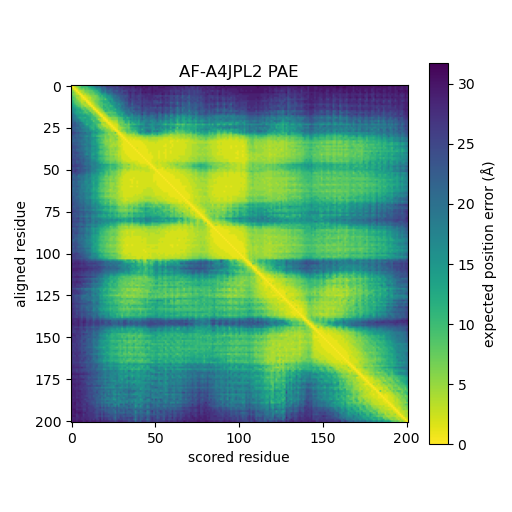-8.834 40.575 1.00 78.25 195 GLN A O 1
ATOM 1532 N N . ARG A 1 196 ? -12.884 -9.899 39.305 1.00 72.62 196 ARG A N 1
ATOM 1533 C CA . ARG A 1 196 ? -13.985 -9.832 40.279 1.00 72.62 196 ARG A CA 1
ATOM 1534 C C . ARG A 1 196 ? -13.795 -10.765 41.477 1.00 72.62 196 ARG A C 1
ATOM 1536 O O . ARG A 1 196 ? -14.262 -10.433 42.563 1.00 72.62 196 ARG A O 1
ATOM 1543 N N . SER A 1 197 ? -13.114 -11.899 41.304 1.00 65.25 197 SER A N 1
ATOM 1544 C CA . SER A 1 197 ? -12.722 -12.777 42.418 1.00 65.25 197 SER A CA 1
ATOM 1545 C C . SER A 1 197 ? -11.606 -12.161 43.267 1.00 65.25 197 SER A C 1
ATOM 1547 O O . SER A 1 197 ? -11.627 -12.302 44.485 1.00 65.25 197 SER A O 1
ATOM 1549 N N . ARG A 1 198 ? -10.696 -11.401 42.645 1.00 66.62 198 ARG A N 1
ATOM 1550 C CA . ARG A 1 198 ? -9.602 -10.687 43.320 1.00 66.62 198 ARG A CA 1
ATOM 1551 C C . ARG A 1 198 ? -10.047 -9.499 44.180 1.00 66.62 198 ARG A C 1
ATOM 1553 O O . ARG A 1 198 ? -9.352 -9.178 45.127 1.00 66.62 198 ARG A O 1
ATOM 1560 N N . MET A 1 199 ? -11.174 -8.851 43.864 1.00 61.81 199 MET A N 1
ATOM 1561 C CA . MET A 1 199 ? -11.721 -7.732 44.661 1.00 61.81 199 MET A CA 1
ATOM 1562 C C . MET A 1 199 ? -12.662 -8.168 45.798 1.00 61.81 199 MET A C 1
ATOM 1564 O O . MET A 1 199 ? -13.212 -7.321 46.495 1.00 61.81 199 MET A O 1
ATOM 1568 N N . ARG A 1 200 ? -12.921 -9.473 45.943 1.00 58.31 200 ARG A N 1
ATOM 1569 C CA . ARG A 1 200 ? -13.780 -10.040 47.000 1.00 58.31 200 ARG A CA 1
ATOM 1570 C C . ARG A 1 200 ? -12.989 -10.700 48.138 1.00 58.31 200 ARG A C 1
ATOM 1572 O O . ARG A 1 200 ? -13.616 -11.225 49.054 1.00 58.31 200 ARG A O 1
ATOM 1579 N N . GLN A 1 201 ? -11.660 -10.692 48.056 1.00 52.62 201 GLN A N 1
ATOM 1580 C CA . GLN A 1 201 ? -10.735 -11.041 49.138 1.00 52.62 201 GLN A CA 1
ATOM 1581 C C . GLN A 1 201 ? -10.157 -9.758 49.725 1.00 52.62 201 GLN A C 1
ATOM 1583 O O . GLN A 1 201 ? -9.917 -9.753 50.949 1.00 52.62 201 GLN A O 1
#

Radius of gyration: 24.59 Å; Cα contacts (8 Å, |Δi|>4): 86; chains: 1; bounding box: 69×42×79 Å

pLDDT: mean 78.81, std 11.93, range [48.59, 95.19]

Solvent-accessible surface area (backbone atoms only — not comparable to full-atom values): 11110 Å² total; per-residue (Å²): 135,74,68,66,59,60,55,50,51,54,51,51,51,51,63,55,48,52,58,50,51,51,48,41,62,71,66,42,53,91,52,40,24,60,53,47,30,52,53,29,28,49,47,30,49,74,72,43,88,46,75,69,43,51,50,49,30,53,52,19,49,53,50,40,52,52,52,51,63,68,47,42,65,61,50,27,64,74,69,74,41,93,73,56,68,66,59,52,51,51,54,55,48,49,52,54,52,50,49,45,52,62,22,68,63,79,56,74,82,69,75,45,72,68,52,56,50,53,55,56,39,48,52,43,27,65,75,41,40,63,62,53,43,53,53,52,60,73,70,50,65,94,84,59,60,64,70,61,50,52,55,50,46,51,52,50,35,50,52,50,12,50,48,44,33,62,71,44,48,57,66,48,51,56,59,50,53,51,51,52,51,53,51,50,51,51,52,51,52,50,53,53,52,59,53,57,59,63,75,72,113

Secondary structure (DSSP, 8-state):
--HHHHHHHHHHHHHHHHHHHHHHHHTTGGGHHHHHHHHHHHHHHHH---HHHHHHHHHHHHHHHHHHHHHHHHHHHHHT----HHHHHHHHHHHHHHHHHHHTT--GGGGSHHHHHHHHHHHHHHHHHHHHHHHHHHHS-TTS-HHHHHHHHHHHHHHHHHHHIIIIIHHHHHHHHHHHHHHHHHHHHHHHHHHHHHT--

InterPro domains:
  IPR002656 Acyltransferase 3 domain [PF01757] (26-163)

Organism: Burkholderia vietnamiensis (strain G4 / LMG 22486) (NCBI:txid269482)

Foldseek 3Di:
DPPVVVVVVVVVVVVVVVVVVVVCVVVVVLCVLVVQLLVLLQCCLVPNDDPVSVVSNVVSLVSNLVSCVVCVVVVCVVVVHPDDSVVVNVVSVVVSVVSNVVSNCPCVVCPDPVVVVVVLLVVLLVVCLVVLLVVLVVVDDPPDDPVVSVVVSVVVSSVVSVCCSVPPVVVPVVVVVVVVVVVVVVVVVVVVVVVVVVVVD